Protein AF-A0A846WV93-F1 (afdb_monomer)

Radius of gyration: 22.35 Å; Cα contacts (8 Å, |Δi|>4): 312; chains: 1; bounding box: 60×32×65 Å

Secondary structure (DSSP, 8-state):
-HHHHHHHHHHHHHHHHHHHHHHHHS-SSEEEEEHHHHHHHHHHHHHHHHHHHHHHHHHTT-HHHHHHHHHHHHHHHHHHHHHHHHHTTT-EEEEEEEHHHHHHHTTHHHHHHHHHHHHSPPPPPP----HHHHHHHHHHHHHHTT--HHHHHHHHHHHHHS-SS-HHHHH--HHHHHHHHHHH-TTHHHHHHHHHHHHHHHHHHHHHHHTTT--HHHHHHHHHHHHHHHHHHHHHHHHHHHHHHHHH--

Foldseek 3Di:
DLVLLVVLLVVLQVVLCVVLVCLVPVDFFFDFAAPLVVQLVQLQSLLSSLQSVLLVCLQQLVNVSSVVSNVSSVVSNVRSNVSCVVRDRPHTPDGRHGSNVVSVVSSVSSVVSVVVSVPDDDDDPDLDDAQVRLLSSLLSNLVSLQHDSVVSVVVSVVLVVVDDDGSCVVPNHSNVVSVVVSVVDPGSNLVVLVVQLVVLVVVLVVLVVVLPPDDDVSVVVSVVSSVVSNVSSVVSNVVSVVVVVVVVVD

Structure (mmCIF, N/CA/C/O backbone):
data_AF-A0A846WV93-F1
#
_entry.id   AF-A0A846WV93-F1
#
loop_
_atom_site.group_PDB
_atom_site.id
_atom_site.type_symbol
_atom_site.label_atom_id
_atom_site.label_alt_id
_atom_site.label_comp_id
_atom_site.label_asym_id
_atom_site.label_entity_id
_atom_site.label_seq_id
_atom_site.pdbx_PDB_ins_code
_atom_site.Cartn_x
_atom_site.Cartn_y
_atom_site.Cartn_z
_atom_site.occupancy
_atom_site.B_iso_or_equiv
_atom_site.auth_seq_id
_atom_site.auth_comp_id
_atom_site.auth_asym_id
_atom_site.auth_atom_id
_atom_site.pdbx_PDB_model_num
ATOM 1 N N . MET A 1 1 ? -3.148 -7.967 -8.848 1.00 59.69 1 MET A N 1
ATOM 2 C CA . MET A 1 1 ? -4.331 -7.266 -8.286 1.00 59.69 1 MET A CA 1
ATOM 3 C C . MET A 1 1 ? -5.104 -8.211 -7.394 1.00 59.69 1 MET A C 1
ATOM 5 O O . MET A 1 1 ? -5.277 -7.879 -6.237 1.00 59.69 1 MET A O 1
ATOM 9 N N . ARG A 1 2 ? -5.461 -9.408 -7.871 1.00 66.81 2 ARG A N 1
ATOM 10 C CA . ARG A 1 2 ? -6.026 -10.470 -7.031 1.00 66.81 2 ARG A CA 1
ATOM 11 C C . ARG A 1 2 ? -5.212 -10.734 -5.746 1.00 66.81 2 ARG A C 1
ATOM 13 O O . ARG A 1 2 ? -5.764 -10.639 -4.660 1.00 66.81 2 ARG A O 1
ATOM 20 N N . ASP A 1 3 ? -3.893 -10.896 -5.843 1.00 68.69 3 ASP A N 1
ATOM 21 C CA . ASP A 1 3 ? -3.028 -11.150 -4.665 1.00 68.69 3 ASP A CA 1
ATOM 22 C C . ASP A 1 3 ? -3.000 -9.998 -3.647 1.00 68.69 3 ASP A C 1
ATOM 24 O O . ASP A 1 3 ? -2.751 -10.196 -2.464 1.00 68.69 3 ASP A O 1
ATOM 28 N N . VAL A 1 4 ? -3.303 -8.783 -4.106 1.00 67.44 4 VAL A N 1
ATOM 29 C CA . VAL A 1 4 ? -3.385 -7.578 -3.272 1.00 67.44 4 VAL A CA 1
ATOM 30 C C . VAL A 1 4 ? -4.606 -7.656 -2.377 1.00 67.44 4 VAL A C 1
ATOM 32 O O . VAL A 1 4 ? -4.500 -7.413 -1.185 1.00 67.44 4 VAL A O 1
ATOM 35 N N . PHE A 1 5 ? -5.748 -8.054 -2.942 1.00 69.81 5 PHE A N 1
ATOM 36 C CA . PHE A 1 5 ? -6.972 -8.261 -2.178 1.00 69.81 5 PHE A CA 1
ATOM 37 C C . PHE A 1 5 ? -6.834 -9.419 -1.191 1.00 69.81 5 PHE A C 1
ATOM 39 O O . PHE A 1 5 ? -7.331 -9.303 -0.080 1.00 69.81 5 PHE A O 1
ATOM 46 N N . ALA A 1 6 ? -6.098 -10.480 -1.540 1.00 71.62 6 ALA A N 1
ATOM 47 C CA . ALA A 1 6 ? -5.791 -11.561 -0.602 1.00 71.62 6 ALA A CA 1
ATOM 48 C C . ALA A 1 6 ? -4.944 -11.071 0.588 1.00 71.62 6 ALA A C 1
ATOM 50 O O . ALA A 1 6 ? -5.281 -11.345 1.739 1.00 71.62 6 ALA A O 1
ATOM 51 N N . LEU A 1 7 ? -3.882 -10.299 0.324 1.00 70.88 7 LEU A N 1
ATOM 52 C CA . LEU A 1 7 ? -3.046 -9.712 1.374 1.00 70.88 7 LEU A CA 1
ATOM 53 C C . LEU A 1 7 ? -3.842 -8.724 2.241 1.00 70.88 7 LEU A C 1
ATOM 55 O O . LEU A 1 7 ? -3.778 -8.801 3.466 1.00 70.88 7 LEU A O 1
ATOM 59 N N . CYS A 1 8 ? -4.622 -7.829 1.625 1.00 69.19 8 CYS A N 1
ATOM 60 C CA . CYS A 1 8 ? -5.500 -6.906 2.346 1.00 69.19 8 CYS A CA 1
ATOM 61 C C . CYS A 1 8 ? -6.516 -7.660 3.203 1.00 69.19 8 CYS A C 1
ATOM 63 O O . CYS A 1 8 ? -6.696 -7.302 4.360 1.00 69.19 8 CYS A O 1
ATOM 65 N N . ALA A 1 9 ? -7.148 -8.708 2.669 1.00 73.12 9 ALA A N 1
ATOM 66 C CA . ALA A 1 9 ? -8.118 -9.507 3.407 1.00 73.12 9 ALA A CA 1
ATOM 67 C C . ALA A 1 9 ? -7.482 -10.154 4.640 1.00 73.12 9 ALA A C 1
ATOM 69 O O . ALA A 1 9 ? -8.066 -10.077 5.717 1.00 73.12 9 ALA A O 1
ATOM 70 N N . ALA A 1 10 ? -6.274 -10.714 4.511 1.00 73.12 10 ALA A N 1
ATOM 71 C CA . ALA A 1 10 ? -5.542 -11.305 5.629 1.00 73.12 10 ALA A CA 1
ATOM 72 C C . ALA A 1 10 ? -5.156 -10.265 6.695 1.00 73.12 10 ALA A C 1
ATOM 74 O O . ALA A 1 10 ? -5.383 -10.488 7.881 1.00 73.12 10 ALA A O 1
ATOM 75 N N . VAL A 1 11 ? -4.621 -9.109 6.289 1.00 70.94 11 VAL A N 1
ATOM 76 C CA . VAL A 1 11 ? -4.245 -8.033 7.225 1.00 70.94 11 VAL A CA 1
ATOM 77 C C . VAL A 1 11 ? -5.475 -7.473 7.944 1.00 70.94 11 VAL A C 1
ATOM 79 O O . VAL A 1 11 ? -5.466 -7.347 9.167 1.00 70.94 11 VAL A O 1
ATOM 82 N N . LEU A 1 12 ? -6.550 -7.190 7.202 1.00 74.56 12 LEU A N 1
ATOM 83 C CA . LEU A 1 12 ? -7.815 -6.714 7.763 1.00 74.56 12 LEU A CA 1
ATOM 84 C C . LEU A 1 12 ? -8.469 -7.769 8.659 1.00 74.56 12 LEU A C 1
ATOM 86 O O . LEU A 1 12 ? -9.099 -7.401 9.641 1.00 74.56 12 LEU A O 1
ATOM 90 N N . LEU A 1 13 ? -8.299 -9.061 8.360 1.00 76.44 13 LEU A N 1
ATOM 91 C CA . LEU A 1 13 ? -8.799 -10.143 9.207 1.00 76.44 13 LEU A CA 1
ATOM 92 C C . LEU A 1 13 ? -8.082 -10.152 10.555 1.00 76.44 13 LEU A C 1
ATOM 94 O O . LEU A 1 13 ? -8.737 -10.174 11.587 1.00 76.44 13 LEU A O 1
ATOM 98 N N . VAL A 1 14 ? -6.747 -10.101 10.554 1.00 71.75 14 VAL A N 1
ATOM 99 C CA . VAL A 1 14 ? -5.952 -10.093 11.793 1.00 71.75 14 VAL A CA 1
ATOM 100 C C . VAL A 1 14 ? -6.270 -8.856 12.632 1.00 71.75 14 VAL A C 1
ATOM 102 O O . VAL A 1 14 ? -6.484 -8.978 13.837 1.00 71.75 14 VAL A O 1
ATOM 105 N N . MET A 1 15 ? -6.366 -7.679 12.004 1.00 72.25 15 MET A N 1
ATOM 106 C CA . MET A 1 15 ? -6.794 -6.461 12.700 1.00 72.25 15 MET A CA 1
ATOM 107 C C . MET A 1 15 ? -8.224 -6.576 13.232 1.00 72.25 15 MET A C 1
ATOM 109 O O . MET A 1 15 ? -8.470 -6.203 14.374 1.00 72.25 15 MET A O 1
ATOM 113 N N . GLY A 1 16 ? -9.150 -7.108 12.432 1.00 74.88 16 GLY A N 1
ATOM 114 C CA . GLY A 1 16 ? -10.550 -7.273 12.812 1.00 74.88 16 GLY A CA 1
ATOM 115 C C . GLY A 1 16 ? -10.738 -8.256 13.966 1.00 74.88 16 GLY A C 1
ATOM 116 O O . GLY A 1 16 ? -11.502 -7.971 14.880 1.00 74.88 16 GLY A O 1
ATOM 117 N N . ILE A 1 17 ? -9.992 -9.364 13.980 1.00 76.50 17 ILE A N 1
ATOM 118 C CA . ILE A 1 17 ? -9.967 -10.320 15.096 1.00 76.50 17 ILE A CA 1
ATOM 119 C C . ILE A 1 17 ? -9.384 -9.666 16.351 1.00 76.50 17 ILE A C 1
ATOM 121 O O . ILE A 1 17 ? -9.944 -9.834 17.428 1.00 76.50 17 ILE A O 1
ATOM 125 N N . GLY A 1 18 ? -8.285 -8.913 16.228 1.00 75.62 18 GLY A N 1
ATOM 126 C CA . GLY A 1 18 ? -7.675 -8.220 17.364 1.00 75.62 18 GLY A CA 1
ATOM 127 C C . GLY A 1 18 ? -8.614 -7.183 17.982 1.00 75.62 18 GLY A C 1
ATOM 128 O O . GLY A 1 18 ? -8.938 -7.271 19.162 1.00 75.62 18 GLY A O 1
ATOM 129 N N . LEU A 1 19 ? -9.100 -6.241 17.169 1.00 72.12 19 LEU A N 1
ATOM 130 C CA . LEU A 1 19 ? -9.992 -5.165 17.610 1.00 72.12 19 LEU A CA 1
ATOM 131 C C . LEU A 1 19 ? -11.358 -5.697 18.058 1.00 72.12 19 LEU A C 1
ATOM 133 O O . LEU A 1 19 ? -11.832 -5.346 19.133 1.00 72.12 19 LEU A O 1
ATOM 137 N N . GLY A 1 20 ? -11.978 -6.580 17.272 1.00 76.31 20 GLY A N 1
ATOM 138 C CA . GLY A 1 20 ? -13.251 -7.205 17.632 1.00 76.31 20 GLY A CA 1
ATOM 139 C C . GLY A 1 20 ? -13.132 -8.079 18.880 1.00 76.31 20 GLY A C 1
ATOM 140 O O . GLY A 1 20 ? -14.018 -8.058 19.729 1.00 76.31 20 GLY A O 1
ATOM 141 N N . GLY A 1 21 ? -12.008 -8.781 19.040 1.00 75.38 21 GLY A N 1
ATOM 142 C CA . GLY A 1 21 ? -11.676 -9.522 20.253 1.00 75.38 21 GLY A CA 1
ATOM 143 C C . GLY A 1 21 ? -11.613 -8.614 21.477 1.00 75.38 21 GLY A C 1
ATOM 144 O O . GLY A 1 21 ? -12.241 -8.932 22.481 1.00 75.38 21 GLY A O 1
ATOM 145 N N . MET A 1 22 ? -10.946 -7.456 21.391 1.00 76.12 22 MET A N 1
ATOM 146 C CA . MET A 1 22 ? -10.901 -6.486 22.498 1.00 76.12 22 MET A CA 1
ATOM 147 C C . MET A 1 22 ? -12.311 -6.102 22.966 1.00 76.12 22 MET A C 1
ATOM 149 O O . MET A 1 22 ? -12.596 -6.205 24.154 1.00 76.12 22 MET A O 1
ATOM 153 N N . PHE A 1 23 ? -13.234 -5.795 22.046 1.00 75.31 23 PHE A N 1
ATOM 154 C CA . PHE A 1 23 ? -14.628 -5.485 22.400 1.00 75.31 23 PHE A CA 1
ATOM 155 C C . PHE A 1 23 ? -15.386 -6.644 23.060 1.00 75.31 23 PHE A C 1
ATOM 157 O O . PHE A 1 23 ? -16.312 -6.399 23.831 1.00 75.31 23 PHE A O 1
ATOM 164 N N . LEU A 1 24 ? -15.022 -7.894 22.770 1.00 78.06 24 LEU A N 1
ATOM 165 C CA . LEU A 1 24 ? -15.626 -9.070 23.401 1.00 78.06 24 LEU A CA 1
ATOM 166 C C . LEU A 1 24 ? -15.033 -9.366 24.787 1.00 78.06 24 LEU A C 1
ATOM 168 O O . LEU A 1 24 ? -15.738 -9.909 25.635 1.00 78.06 24 LEU A O 1
ATOM 172 N N . PHE A 1 25 ? -13.765 -9.014 25.024 1.00 77.69 25 PHE A N 1
ATOM 173 C CA . PHE A 1 25 ? -13.054 -9.308 26.274 1.00 77.69 25 PHE A CA 1
ATOM 174 C C . PHE A 1 25 ? -13.071 -8.162 27.299 1.00 77.69 25 PHE A C 1
ATOM 176 O O . PHE A 1 25 ? -12.931 -8.440 28.487 1.00 77.69 25 PHE A O 1
ATOM 183 N N . ASP A 1 26 ? -13.328 -6.911 26.899 1.00 70.81 26 ASP A N 1
ATOM 184 C CA . ASP A 1 26 ? -13.390 -5.740 27.803 1.00 70.81 26 ASP A CA 1
ATOM 185 C C . ASP A 1 26 ? -14.672 -5.670 28.674 1.00 70.81 26 ASP A C 1
ATOM 187 O O . ASP A 1 26 ? -15.008 -4.627 29.243 1.00 70.81 26 ASP A O 1
ATOM 191 N N . GLY A 1 27 ? -15.452 -6.756 28.762 1.00 64.94 27 GLY A N 1
ATOM 192 C CA . GLY A 1 27 ? -16.618 -6.896 29.652 1.00 64.94 27 GLY A CA 1
ATOM 193 C C . GLY A 1 27 ? -17.978 -7.068 28.955 1.00 64.94 27 GLY A C 1
ATOM 194 O O . GLY A 1 27 ? -18.107 -6.947 27.736 1.00 64.94 27 GLY A O 1
ATOM 195 N N . GLY A 1 28 ? -19.017 -7.353 29.748 1.00 61.28 28 GLY A N 1
ATOM 196 C CA . GLY A 1 28 ? -20.396 -7.514 29.279 1.00 61.28 28 GLY A CA 1
ATOM 197 C C . GLY A 1 28 ? -21.195 -6.220 29.420 1.00 61.28 28 GLY A C 1
ATOM 198 O O . GLY A 1 28 ? -21.524 -5.822 30.531 1.00 61.28 28 GLY A O 1
ATOM 199 N N . GLY A 1 29 ? -21.514 -5.556 28.309 1.00 74.06 29 GLY A N 1
ATOM 200 C CA . GLY A 1 29 ? -22.350 -4.356 28.325 1.00 74.06 29 GLY A CA 1
ATOM 201 C C . GLY A 1 29 ? -22.527 -3.725 26.942 1.00 74.06 29 GLY A C 1
ATOM 202 O O . GLY A 1 29 ? -21.821 -4.101 26.005 1.00 74.06 29 GLY A O 1
ATOM 203 N N . PRO A 1 30 ? -23.474 -2.791 26.786 1.00 79.25 30 PRO A N 1
ATOM 204 C CA . PRO A 1 30 ? -23.606 -1.998 25.568 1.00 79.25 30 PRO A CA 1
ATOM 205 C C . PRO A 1 30 ? -22.391 -1.080 25.340 1.00 79.25 30 PRO A C 1
ATOM 207 O O . PRO A 1 30 ? -21.661 -0.755 26.278 1.00 79.25 30 PRO A O 1
ATOM 210 N N . VAL A 1 31 ? -22.167 -0.677 24.088 1.00 80.62 31 VAL A N 1
ATOM 211 C CA . VAL A 1 31 ? -21.132 0.290 23.687 1.00 80.62 31 VAL A CA 1
ATOM 212 C C . VAL A 1 31 ? -21.734 1.341 22.770 1.00 80.62 31 VAL A C 1
ATOM 214 O O . VAL A 1 31 ? -22.479 1.018 21.844 1.00 80.62 31 VAL A O 1
ATOM 217 N N . ASP A 1 32 ? -21.351 2.589 23.004 1.00 83.81 32 ASP A N 1
ATOM 218 C CA . ASP A 1 32 ? -21.694 3.706 22.138 1.00 83.81 32 ASP A CA 1
ATOM 219 C C . ASP A 1 32 ? -20.687 3.818 20.989 1.00 83.81 32 ASP A C 1
ATOM 221 O O . ASP A 1 32 ? -19.468 3.785 21.181 1.00 83.81 32 ASP A O 1
ATOM 225 N N . VAL A 1 33 ? -21.198 3.926 19.764 1.00 80.38 33 VAL A N 1
ATOM 226 C CA . VAL A 1 33 ? -20.381 4.035 18.552 1.00 80.38 33 VAL A CA 1
ATOM 227 C C . VAL A 1 33 ? -20.242 5.507 18.186 1.00 80.38 33 VAL A C 1
ATOM 229 O O . VAL A 1 33 ? -21.170 6.109 17.649 1.00 80.38 33 VAL A O 1
ATOM 232 N N . GLY A 1 34 ? -19.077 6.086 18.470 1.00 82.31 34 GLY A N 1
ATOM 233 C CA . GLY A 1 34 ? -18.763 7.477 18.143 1.00 82.31 34 GLY A CA 1
ATOM 234 C C . GLY A 1 34 ? -18.450 7.702 16.660 1.00 82.31 34 GLY A C 1
ATOM 235 O O . GLY A 1 34 ? -17.809 6.871 16.009 1.00 82.31 34 GLY A O 1
ATOM 236 N N . VAL A 1 35 ? -18.845 8.862 16.131 1.00 79.56 35 VAL A N 1
ATOM 237 C CA . VAL A 1 35 ? -18.563 9.282 14.745 1.00 79.56 35 VAL A CA 1
ATOM 238 C C . VAL A 1 35 ? -17.059 9.440 14.507 1.00 79.56 35 VAL A C 1
ATOM 240 O O . VAL A 1 35 ? -16.553 8.994 13.477 1.00 79.56 35 VAL A O 1
ATOM 243 N N . GLY A 1 36 ? -16.330 10.027 15.462 1.00 76.94 36 GLY A N 1
ATOM 244 C CA . GLY A 1 36 ? -14.886 10.250 15.360 1.00 76.94 36 GLY A CA 1
ATOM 245 C C . GLY A 1 36 ? -14.080 8.952 15.187 1.00 76.94 36 GLY A C 1
ATOM 246 O O . GLY A 1 36 ? -13.412 8.788 14.160 1.00 76.94 36 GLY A O 1
ATOM 247 N N . PRO A 1 37 ? -14.179 7.988 16.124 1.00 74.25 37 PRO A N 1
ATOM 248 C CA . PRO A 1 37 ? -13.518 6.687 16.002 1.00 74.25 37 PRO A CA 1
ATOM 249 C C . PRO A 1 37 ? -13.888 5.931 14.719 1.00 74.25 37 PRO A C 1
ATOM 251 O O . PRO A 1 37 ? -13.028 5.309 14.092 1.00 74.25 37 PRO A O 1
ATOM 254 N N . LEU A 1 38 ? -15.151 6.018 14.288 1.00 81.00 38 LEU A N 1
ATOM 255 C CA . LEU A 1 38 ? -15.629 5.360 13.072 1.00 81.00 38 LEU A CA 1
ATOM 256 C C . LEU A 1 38 ? -15.015 5.982 11.809 1.00 81.00 38 LEU A C 1
ATOM 258 O O . LEU A 1 38 ? -14.552 5.253 10.928 1.00 81.00 38 LEU A O 1
ATOM 262 N N . ALA A 1 39 ? -14.942 7.313 11.736 1.00 79.75 39 ALA A N 1
ATOM 263 C CA . ALA A 1 39 ? -14.311 8.028 10.628 1.00 79.75 39 ALA A CA 1
ATOM 264 C C . ALA A 1 39 ? -12.809 7.719 10.522 1.00 79.75 39 ALA A C 1
ATOM 266 O O . ALA A 1 39 ? -12.300 7.461 9.426 1.00 79.75 39 ALA A O 1
ATOM 267 N N . LEU A 1 40 ? -12.104 7.674 11.656 1.00 77.81 40 LEU A N 1
ATOM 268 C CA . LEU A 1 40 ? -10.697 7.277 11.700 1.00 77.81 40 LEU A CA 1
ATOM 269 C C . LEU A 1 40 ? -10.508 5.824 11.241 1.00 77.81 40 LEU A C 1
ATOM 271 O O . LEU A 1 40 ? -9.659 5.556 10.388 1.00 77.81 40 LEU A O 1
ATOM 275 N N . GLY A 1 41 ? -11.326 4.898 11.750 1.00 75.56 41 GLY A N 1
ATOM 276 C CA . GLY A 1 41 ? -11.300 3.490 11.350 1.00 75.56 41 GLY A CA 1
ATOM 277 C C . GLY A 1 41 ? -11.515 3.307 9.845 1.00 75.56 41 GLY A C 1
ATOM 278 O O . GLY A 1 41 ? -10.742 2.607 9.185 1.00 75.56 41 GLY A O 1
ATOM 279 N N . ALA A 1 42 ? -12.500 4.003 9.271 1.00 81.25 42 ALA A N 1
ATOM 280 C CA . ALA A 1 42 ? -12.750 4.004 7.830 1.00 81.25 42 ALA A CA 1
ATOM 281 C C . ALA A 1 42 ? -11.558 4.562 7.028 1.00 81.25 42 ALA A C 1
ATOM 283 O O . ALA A 1 42 ? -11.184 3.998 5.991 1.00 81.25 42 ALA A O 1
ATOM 284 N N . GLY A 1 43 ? -10.916 5.625 7.523 1.00 77.62 43 GLY A N 1
ATOM 285 C CA . GLY A 1 43 ? -9.699 6.191 6.937 1.00 77.62 43 GLY A CA 1
ATOM 286 C C . GLY A 1 43 ? -8.534 5.197 6.915 1.00 77.62 43 GLY A C 1
ATOM 287 O O . GLY A 1 43 ? -7.885 5.025 5.879 1.00 77.62 43 GLY A O 1
ATOM 288 N N . VAL A 1 44 ? -8.308 4.476 8.019 1.00 76.62 44 VAL A N 1
ATOM 289 C CA . VAL A 1 44 ? -7.266 3.437 8.128 1.00 76.62 44 VAL A CA 1
ATOM 290 C C . VAL A 1 44 ? -7.527 2.279 7.163 1.00 76.62 44 VAL A C 1
ATOM 292 O O . VAL A 1 44 ? -6.624 1.889 6.420 1.00 76.62 44 VAL A O 1
ATOM 295 N N . VAL A 1 45 ? -8.758 1.760 7.109 1.00 77.19 45 VAL A N 1
ATOM 296 C CA . VAL A 1 45 ? -9.138 0.687 6.169 1.00 77.19 45 VAL A CA 1
ATOM 297 C C . VAL A 1 45 ? -8.912 1.128 4.722 1.00 77.19 45 VAL A C 1
ATOM 299 O O . VAL A 1 45 ? -8.291 0.406 3.936 1.00 77.19 45 VAL A O 1
ATOM 302 N N . THR A 1 46 ? -9.348 2.341 4.376 1.00 78.50 46 THR A N 1
ATOM 303 C CA . THR A 1 46 ? -9.157 2.915 3.037 1.00 78.50 46 THR A CA 1
ATOM 304 C C . THR A 1 46 ? -7.675 3.033 2.692 1.00 78.50 46 THR A C 1
ATOM 306 O O . THR A 1 46 ? -7.263 2.667 1.590 1.00 78.50 46 THR A O 1
ATOM 309 N N . CYS A 1 47 ? -6.851 3.477 3.642 1.00 79.81 47 CYS A N 1
ATOM 310 C CA . CYS A 1 47 ? -5.407 3.581 3.473 1.00 79.81 47 CYS A CA 1
ATOM 311 C C . CYS A 1 47 ? -4.739 2.230 3.227 1.00 79.81 47 CYS A C 1
ATOM 313 O O . CYS A 1 47 ? -3.898 2.118 2.335 1.00 79.81 47 CYS A O 1
ATOM 315 N N . LEU A 1 48 ? -5.140 1.182 3.948 1.00 70.31 48 LEU A N 1
ATOM 316 C CA . LEU A 1 48 ? -4.601 -0.163 3.743 1.00 70.31 48 LEU A CA 1
ATOM 317 C C . LEU A 1 48 ? -4.923 -0.698 2.344 1.00 70.31 48 LEU A C 1
ATOM 319 O O . LEU A 1 48 ? -4.037 -1.243 1.678 1.00 70.31 48 LEU A O 1
ATOM 323 N N . ILE A 1 49 ? -6.156 -0.506 1.871 1.00 74.44 49 ILE A N 1
ATOM 324 C CA . ILE A 1 49 ? -6.585 -0.947 0.537 1.00 74.44 49 ILE A CA 1
ATOM 325 C C . ILE A 1 49 ? -5.868 -0.134 -0.549 1.00 74.44 49 ILE A C 1
ATOM 327 O O . ILE A 1 49 ? -5.203 -0.700 -1.423 1.00 74.44 49 ILE A O 1
ATOM 331 N N . ALA A 1 50 ? -5.955 1.197 -0.483 1.00 76.31 50 ALA A N 1
ATOM 332 C CA . ALA A 1 50 ? -5.364 2.093 -1.474 1.00 76.31 50 ALA A CA 1
ATOM 333 C C . ALA A 1 50 ? -3.829 2.024 -1.475 1.00 76.31 50 ALA A C 1
ATOM 335 O O . ALA A 1 50 ? -3.217 2.021 -2.542 1.00 76.31 50 ALA A O 1
ATOM 336 N N . GLY A 1 51 ? -3.199 1.889 -0.308 1.00 72.50 51 GLY A N 1
ATOM 337 C CA . GLY A 1 51 ? -1.755 1.722 -0.152 1.00 72.50 51 GLY A CA 1
ATOM 338 C C . GLY A 1 51 ? -1.257 0.398 -0.730 1.00 72.50 51 GLY A C 1
ATOM 339 O O . GLY A 1 51 ? -0.280 0.371 -1.480 1.00 72.50 51 GLY A O 1
ATOM 340 N N . SER A 1 52 ? -1.970 -0.702 -0.480 1.00 67.69 52 SER A N 1
ATOM 341 C CA . SER A 1 52 ? -1.634 -2.010 -1.060 1.00 67.69 52 SER A CA 1
ATOM 342 C C . SER A 1 52 ? -1.813 -2.015 -2.583 1.00 67.69 52 SER A C 1
ATOM 344 O O . SER A 1 52 ? -0.967 -2.539 -3.323 1.00 67.69 52 SER A O 1
ATOM 346 N N . ALA A 1 53 ? -2.866 -1.359 -3.082 1.00 71.94 53 ALA A N 1
ATOM 347 C CA . ALA A 1 53 ? -3.036 -1.111 -4.509 1.00 71.94 53 ALA A CA 1
ATOM 348 C C . ALA A 1 53 ? -1.879 -0.263 -5.062 1.00 71.94 53 ALA A C 1
ATOM 350 O O . ALA A 1 53 ? -1.290 -0.637 -6.078 1.00 71.94 53 ALA A O 1
ATOM 351 N N . ALA A 1 54 ? -1.487 0.815 -4.377 1.00 73.75 54 ALA A N 1
ATOM 352 C CA . ALA A 1 54 ? -0.379 1.681 -4.771 1.00 73.75 54 ALA A CA 1
ATOM 353 C C . ALA A 1 54 ?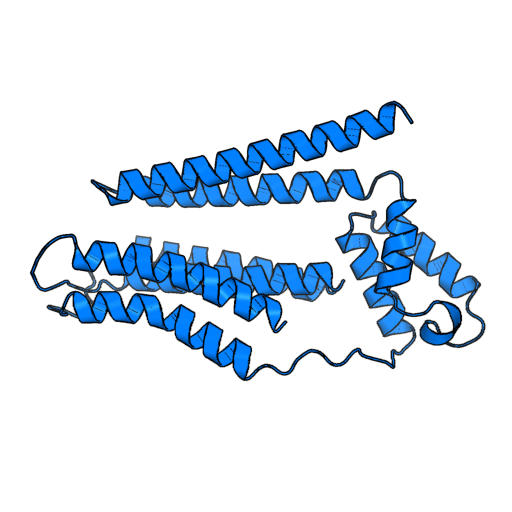 0.929 0.899 -4.936 1.00 73.75 54 ALA A C 1
ATOM 355 O O . ALA A 1 54 ? 1.562 0.994 -5.988 1.00 73.75 54 ALA A O 1
ATOM 356 N N . VAL A 1 55 ? 1.297 0.067 -3.955 1.00 68.50 55 VAL A N 1
ATOM 357 C CA . VAL A 1 55 ? 2.485 -0.803 -4.032 1.00 68.50 55 VAL A CA 1
ATOM 358 C C . VAL A 1 55 ? 2.408 -1.717 -5.251 1.00 68.50 55 VAL A C 1
ATOM 360 O O . VAL A 1 55 ? 3.379 -1.860 -5.987 1.00 68.50 55 VAL A O 1
ATOM 363 N N . SER A 1 56 ? 1.238 -2.282 -5.520 1.00 66.62 56 SER A N 1
ATOM 364 C CA . SER A 1 56 ? 1.037 -3.233 -6.617 1.00 66.62 56 SER A CA 1
ATOM 365 C C . SER A 1 56 ? 1.061 -2.587 -7.999 1.00 66.62 56 SER A C 1
ATOM 367 O O . SER A 1 56 ? 1.499 -3.191 -8.979 1.00 66.62 56 SER A O 1
ATOM 369 N N . PHE A 1 57 ? 0.586 -1.349 -8.101 1.00 69.94 57 PHE A N 1
ATOM 370 C CA . PHE A 1 57 ? 0.733 -0.543 -9.307 1.00 69.94 57 PHE A CA 1
ATOM 371 C C . PHE A 1 57 ? 2.176 -0.080 -9.490 1.00 69.94 57 PHE A C 1
ATOM 373 O O . PHE A 1 57 ? 2.671 -0.075 -10.616 1.00 69.94 57 PHE A O 1
ATOM 380 N N . TYR A 1 58 ? 2.867 0.240 -8.396 1.00 69.56 58 TYR A N 1
ATOM 381 C CA . TYR A 1 58 ? 4.266 0.641 -8.414 1.00 69.56 58 TYR A CA 1
ATOM 382 C C . TYR A 1 58 ? 5.160 -0.503 -8.895 1.00 69.56 58 TYR A C 1
ATOM 384 O O . TYR A 1 58 ? 5.953 -0.308 -9.812 1.00 69.56 58 TYR A O 1
ATOM 392 N N . THR A 1 59 ? 4.991 -1.714 -8.354 1.00 65.94 59 THR A N 1
ATOM 393 C CA . THR A 1 59 ? 5.750 -2.903 -8.784 1.00 65.94 59 THR A CA 1
ATOM 394 C C . THR A 1 59 ? 5.452 -3.300 -10.227 1.00 65.94 59 THR A C 1
ATOM 396 O O . THR A 1 59 ? 6.337 -3.808 -10.908 1.00 65.94 59 THR A O 1
ATOM 399 N N . ALA A 1 60 ? 4.249 -3.004 -10.725 1.00 66.44 60 ALA A N 1
ATOM 400 C CA . ALA A 1 60 ? 3.875 -3.178 -12.128 1.00 66.44 60 ALA A CA 1
ATOM 401 C C . ALA A 1 60 ? 4.367 -2.046 -13.060 1.00 66.44 60 ALA A C 1
ATOM 403 O O . ALA A 1 60 ? 3.946 -1.985 -14.217 1.00 66.44 60 ALA A O 1
ATOM 404 N N . GLY A 1 61 ? 5.187 -1.113 -12.562 1.00 61.16 61 GLY A N 1
ATOM 405 C CA . GLY A 1 61 ? 5.731 0.008 -13.330 1.00 61.16 61 GLY A CA 1
ATOM 406 C C . GLY A 1 61 ? 4.748 1.159 -13.572 1.00 61.16 61 GLY A C 1
ATOM 407 O O . GLY A 1 61 ? 5.093 2.143 -14.213 1.00 61.16 61 GLY A O 1
ATOM 408 N N . ARG A 1 62 ? 3.528 1.120 -13.033 1.00 73.19 62 ARG A N 1
ATOM 409 C CA . ARG A 1 62 ? 2.535 2.198 -13.189 1.00 73.19 62 ARG A CA 1
ATOM 410 C C . ARG A 1 62 ? 2.716 3.271 -12.114 1.00 73.19 62 ARG A C 1
ATOM 412 O O . ARG A 1 62 ? 1.859 3.467 -11.252 1.00 73.19 62 ARG A O 1
ATOM 419 N N . VAL A 1 63 ? 3.850 3.974 -12.164 1.00 71.19 63 VAL A N 1
ATOM 420 C CA . VAL A 1 63 ? 4.290 4.906 -11.107 1.00 71.19 63 VAL A CA 1
ATOM 421 C C . VAL A 1 63 ? 3.290 6.046 -10.875 1.00 71.19 63 VAL A C 1
ATOM 423 O O . VAL A 1 63 ? 2.982 6.342 -9.728 1.00 71.19 63 VAL A O 1
ATOM 426 N N . ARG A 1 64 ? 2.716 6.647 -11.929 1.00 72.44 64 ARG A N 1
ATOM 427 C CA . ARG A 1 64 ? 1.747 7.755 -11.786 1.00 72.44 64 ARG A CA 1
ATOM 428 C C . ARG A 1 64 ? 0.477 7.319 -11.051 1.00 72.44 64 ARG A C 1
ATOM 430 O O . ARG A 1 64 ? 0.020 8.007 -10.141 1.00 72.44 64 ARG A O 1
ATOM 437 N N . THR A 1 65 ? -0.078 6.167 -11.428 1.00 74.19 65 THR A N 1
ATOM 438 C CA . THR A 1 65 ? -1.247 5.573 -10.762 1.00 74.19 65 THR A CA 1
ATOM 439 C C . THR A 1 65 ? -0.920 5.203 -9.320 1.00 74.19 65 THR A C 1
ATOM 441 O O . THR A 1 65 ? -1.699 5.507 -8.423 1.00 74.19 65 THR A O 1
ATOM 444 N N . ALA A 1 66 ? 0.256 4.619 -9.084 1.00 71.12 66 ALA A N 1
ATOM 445 C CA . ALA A 1 66 ? 0.718 4.285 -7.745 1.00 71.12 66 ALA A CA 1
ATOM 446 C C . ALA A 1 66 ? 0.836 5.515 -6.840 1.00 71.12 66 ALA A C 1
ATOM 448 O O . ALA A 1 66 ? 0.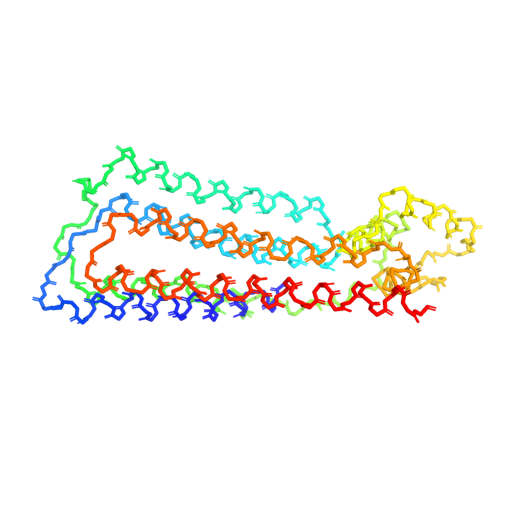358 5.485 -5.712 1.00 71.12 66 ALA A O 1
ATOM 449 N N . THR A 1 67 ? 1.414 6.616 -7.331 1.00 74.25 67 THR A N 1
ATOM 450 C CA . THR A 1 67 ? 1.529 7.860 -6.558 1.00 74.25 67 THR A CA 1
ATOM 451 C C . THR A 1 67 ? 0.161 8.429 -6.203 1.00 74.25 67 THR A C 1
ATOM 453 O O . THR A 1 67 ? -0.049 8.796 -5.053 1.00 74.25 67 THR A O 1
ATOM 456 N N . ARG A 1 68 ? -0.791 8.458 -7.146 1.00 78.31 68 ARG A N 1
ATOM 457 C CA . ARG A 1 68 ? -2.164 8.923 -6.869 1.00 78.31 68 ARG A CA 1
ATOM 458 C C . ARG A 1 68 ? -2.833 8.096 -5.773 1.00 78.31 68 ARG A C 1
ATOM 460 O O . ARG A 1 68 ? -3.422 8.664 -4.862 1.00 78.31 68 ARG A O 1
ATOM 467 N N . LEU A 1 69 ? -2.697 6.773 -5.838 1.00 75.56 69 LEU A N 1
ATOM 468 C CA . LEU A 1 69 ? -3.241 5.871 -4.823 1.00 75.56 69 LEU A CA 1
ATOM 469 C C . LEU A 1 69 ? -2.550 6.038 -3.466 1.00 75.56 69 LEU A C 1
ATOM 471 O O . LEU A 1 69 ? -3.227 6.031 -2.448 1.00 75.56 69 LEU A O 1
ATOM 475 N N . ALA A 1 70 ? -1.231 6.241 -3.442 1.00 73.38 70 ALA A N 1
ATOM 476 C CA . ALA A 1 70 ? -0.489 6.477 -2.206 1.00 73.38 70 ALA A CA 1
ATOM 477 C C . ALA A 1 70 ? -0.885 7.805 -1.539 1.00 73.38 70 ALA A C 1
ATOM 479 O O . ALA A 1 70 ? -1.098 7.846 -0.331 1.00 73.38 70 ALA A O 1
ATOM 480 N N . VAL A 1 71 ? -1.028 8.879 -2.321 1.00 76.94 71 VAL A N 1
ATOM 481 C CA . VAL A 1 71 ? -1.497 10.178 -1.815 1.00 76.94 71 VAL A CA 1
ATOM 482 C C . VAL A 1 71 ? -2.938 10.071 -1.318 1.00 76.94 71 VAL A C 1
ATOM 484 O O . VAL A 1 71 ? -3.231 10.544 -0.226 1.00 76.94 71 VAL A O 1
ATOM 487 N N . GLY A 1 72 ? -3.817 9.396 -2.065 1.00 74.75 72 GLY A N 1
ATOM 488 C CA . GLY A 1 72 ? -5.195 9.146 -1.637 1.00 74.75 72 GLY A CA 1
ATOM 489 C C . GLY A 1 72 ? -5.281 8.316 -0.353 1.00 74.75 72 GLY A C 1
ATOM 490 O O . GLY A 1 72 ? -6.079 8.633 0.521 1.00 74.75 72 GLY A O 1
ATOM 491 N N . ALA A 1 73 ? -4.419 7.307 -0.199 1.00 77.88 73 ALA A N 1
ATOM 492 C CA . ALA A 1 73 ? -4.333 6.492 1.011 1.00 77.88 73 ALA A CA 1
ATOM 493 C C . ALA A 1 73 ? -3.989 7.342 2.244 1.00 77.88 73 ALA A C 1
ATOM 495 O O . ALA A 1 73 ? -4.688 7.281 3.252 1.00 77.88 73 ALA A O 1
ATOM 496 N N . LEU A 1 74 ? -2.952 8.181 2.144 1.00 77.38 74 LEU A N 1
ATOM 497 C CA . LEU A 1 74 ? -2.557 9.092 3.222 1.00 77.38 74 LEU A CA 1
ATOM 498 C C . LEU A 1 74 ? -3.632 10.150 3.497 1.00 77.38 74 LEU A C 1
ATOM 500 O O . LEU A 1 74 ? -3.933 10.431 4.655 1.00 77.38 74 LEU A O 1
ATOM 504 N N . GLY A 1 75 ? -4.243 10.692 2.440 1.00 74.94 75 GLY A N 1
ATOM 505 C CA . GLY A 1 75 ? -5.341 11.649 2.540 1.00 74.94 75 GLY A CA 1
ATOM 506 C C . GLY A 1 75 ? -6.555 11.082 3.274 1.00 74.94 75 GLY A C 1
ATOM 507 O O . GLY A 1 75 ? -7.148 11.788 4.080 1.00 74.94 75 GLY A O 1
ATOM 508 N N . ALA A 1 76 ? -6.886 9.803 3.069 1.00 81.00 76 ALA A N 1
ATOM 509 C CA . ALA A 1 76 ? -7.989 9.145 3.767 1.00 81.00 76 ALA A CA 1
ATOM 510 C C . ALA A 1 76 ? -7.743 9.030 5.281 1.00 81.00 76 ALA A C 1
ATOM 512 O O . ALA A 1 76 ? -8.650 9.306 6.064 1.00 81.00 76 ALA A O 1
ATOM 513 N N . VAL A 1 77 ? -6.520 8.680 5.706 1.00 79.00 77 VAL A N 1
ATOM 514 C CA . VAL A 1 77 ? -6.173 8.661 7.143 1.00 79.00 77 VAL A CA 1
ATOM 515 C C . VAL A 1 77 ? -6.204 10.067 7.721 1.00 79.00 77 VAL A C 1
ATOM 517 O O . VAL A 1 77 ? -6.784 10.265 8.780 1.00 79.00 77 VAL A O 1
ATOM 520 N N . ALA A 1 78 ? -5.611 11.042 7.026 1.00 73.56 78 ALA A N 1
ATOM 521 C CA . ALA A 1 78 ? -5.587 12.426 7.485 1.00 73.56 78 ALA A CA 1
ATOM 522 C C . ALA A 1 78 ? -7.006 12.991 7.633 1.00 73.56 78 ALA A C 1
ATOM 524 O O . ALA A 1 78 ? -7.318 13.583 8.659 1.00 73.56 78 ALA A O 1
ATOM 525 N N . ALA A 1 79 ? -7.886 12.749 6.658 1.00 78.56 79 ALA A N 1
ATOM 526 C CA . ALA A 1 79 ? -9.287 13.150 6.731 1.00 78.56 79 ALA A CA 1
ATOM 527 C C . ALA A 1 79 ? -10.012 12.472 7.904 1.00 78.56 79 ALA A C 1
ATOM 529 O O . ALA A 1 79 ? -10.677 13.155 8.677 1.00 78.56 79 ALA A O 1
ATOM 530 N N . GLY A 1 80 ? -9.836 11.157 8.085 1.00 78.12 80 GLY A N 1
ATOM 531 C CA . GLY A 1 80 ? -10.410 10.429 9.221 1.00 78.12 80 GLY A CA 1
ATOM 532 C C . GLY A 1 80 ? -9.914 10.951 10.574 1.00 78.12 80 GLY A C 1
ATOM 533 O O . GLY A 1 80 ? -10.710 11.122 11.492 1.00 78.12 80 GLY A O 1
ATOM 534 N N . ALA A 1 81 ? -8.623 11.274 10.680 1.00 73.69 81 ALA A N 1
ATOM 535 C CA . ALA A 1 81 ? -8.021 11.852 11.880 1.00 73.69 81 ALA A CA 1
ATOM 536 C C . ALA A 1 81 ? -8.516 13.277 12.161 1.00 73.69 81 ALA A C 1
ATOM 538 O O . ALA A 1 81 ? -8.793 13.604 13.310 1.00 73.69 81 ALA A O 1
ATOM 539 N N . VAL A 1 82 ? -8.679 14.113 11.129 1.00 76.31 82 VAL A N 1
ATOM 540 C CA . VAL A 1 82 ? -9.266 15.455 11.271 1.00 76.31 82 VAL A CA 1
ATOM 541 C C . VAL A 1 82 ? -10.706 15.354 11.759 1.00 76.31 82 VAL A C 1
ATOM 543 O O . VAL A 1 82 ? -11.067 16.045 12.704 1.00 76.31 82 VAL A O 1
ATOM 546 N N . VAL A 1 83 ? -11.520 14.469 11.173 1.00 78.38 83 VAL A N 1
ATOM 547 C CA . VAL A 1 83 ? -12.901 14.256 11.634 1.00 78.38 83 VAL A CA 1
ATOM 548 C C . VAL A 1 83 ? -12.912 13.777 13.084 1.00 78.38 83 VAL A C 1
ATOM 550 O O . VAL A 1 83 ? -13.661 14.325 13.884 1.00 78.38 83 VAL A O 1
ATOM 553 N N . ALA A 1 84 ? -12.054 12.823 13.447 1.00 78.19 84 ALA A N 1
ATOM 554 C CA . ALA A 1 84 ? -11.942 12.355 14.825 1.00 78.19 84 ALA A CA 1
ATOM 555 C C . ALA A 1 84 ? -11.533 13.468 15.802 1.00 78.19 84 ALA A C 1
ATOM 557 O O . ALA A 1 84 ? -12.115 13.568 16.876 1.00 78.19 84 ALA A O 1
ATOM 558 N N . GLY A 1 85 ? -10.587 14.327 15.417 1.00 71.81 85 GLY A N 1
ATOM 559 C CA . GLY A 1 85 ? -10.137 15.446 16.246 1.00 71.81 85 GLY A CA 1
ATOM 560 C C . GLY A 1 85 ? -11.153 16.588 16.362 1.00 71.81 85 GLY A C 1
ATOM 561 O O . GLY A 1 85 ? -11.236 17.213 17.411 1.00 71.81 85 GLY A O 1
ATOM 562 N N . VAL A 1 86 ? -11.929 16.864 15.307 1.00 79.81 86 VAL A N 1
ATOM 563 C CA . VAL A 1 86 ? -12.931 17.949 15.290 1.00 79.81 86 VAL A CA 1
ATOM 564 C C . VAL A 1 86 ? -14.228 17.533 15.976 1.00 79.81 86 VAL A C 1
ATOM 566 O O . VAL A 1 86 ? -14.819 18.321 16.705 1.00 79.81 86 VAL A O 1
ATOM 569 N N . VAL A 1 8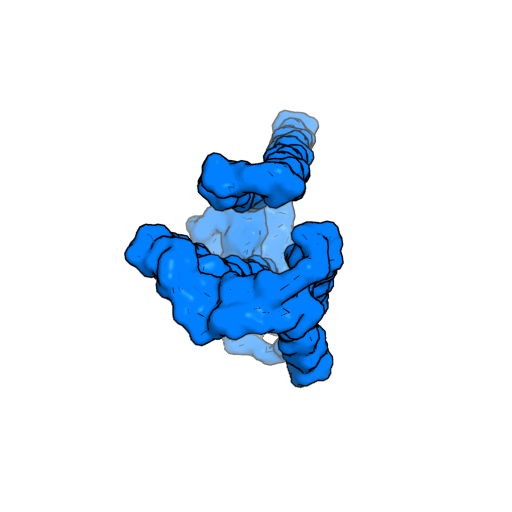7 ? -14.694 16.313 15.710 1.00 78.00 87 VAL A N 1
ATOM 570 C CA . VAL A 1 87 ? -15.971 15.804 16.225 1.00 78.00 87 VAL A CA 1
ATOM 571 C C . VAL A 1 87 ? -15.810 15.214 17.632 1.00 78.00 87 VAL A C 1
ATOM 573 O O . VAL A 1 87 ? -16.767 15.199 18.402 1.00 78.00 87 VAL A O 1
ATOM 576 N N . GLY A 1 88 ? -14.605 14.757 17.982 1.00 66.00 88 GLY A N 1
ATOM 577 C CA . GLY A 1 88 ? -14.310 14.162 19.281 1.00 66.00 88 GLY A CA 1
ATOM 578 C C . GLY A 1 88 ? -15.016 12.822 19.516 1.00 66.00 88 GLY A C 1
ATOM 579 O O . GLY A 1 88 ? -15.549 12.186 18.598 1.00 66.00 88 GLY A O 1
ATOM 580 N N . SER A 1 89 ? -14.997 12.380 20.773 1.00 66.69 89 SER A N 1
ATOM 581 C CA . SER A 1 89 ? -15.683 11.175 21.261 1.00 66.69 89 SER A CA 1
ATOM 582 C C . SER A 1 89 ? -17.177 11.376 21.515 1.00 66.69 89 SER A C 1
ATOM 584 O O . SER A 1 89 ? -17.908 10.396 21.626 1.00 66.69 89 SER A O 1
ATOM 586 N N . ASP A 1 90 ? -17.629 12.627 21.596 1.00 69.94 90 ASP A N 1
ATOM 587 C CA . ASP A 1 90 ? -18.918 12.964 22.212 1.00 69.94 90 ASP A CA 1
ATOM 588 C C . ASP A 1 90 ? -20.092 12.854 21.231 1.00 69.94 90 ASP A C 1
ATOM 590 O O . ASP A 1 90 ? -21.247 12.705 21.633 1.00 69.94 90 ASP A O 1
ATOM 594 N N . ALA A 1 91 ? -19.815 12.877 19.924 1.00 79.38 91 ALA A N 1
ATOM 595 C CA . ALA A 1 91 ? -20.830 12.637 18.909 1.00 79.38 91 ALA A CA 1
ATOM 596 C C . ALA A 1 91 ? -21.059 11.131 18.723 1.00 79.38 91 ALA A C 1
ATOM 598 O O . ALA A 1 91 ? -20.345 10.456 17.971 1.00 79.38 91 ALA A O 1
ATOM 599 N N . VAL A 1 92 ? -22.082 10.611 19.395 1.00 83.06 92 VAL A N 1
ATOM 600 C CA . VAL A 1 92 ? -22.507 9.212 19.286 1.00 83.06 92 VAL A CA 1
ATOM 601 C C . VAL A 1 92 ? -23.436 9.030 18.085 1.00 83.06 92 VAL A C 1
ATOM 603 O O . VAL A 1 92 ? -24.453 9.706 17.959 1.00 83.06 92 VAL A O 1
ATOM 606 N N . LEU A 1 93 ? -23.087 8.095 17.199 1.00 84.25 93 LEU A N 1
ATOM 607 C CA . LEU A 1 93 ? -23.893 7.713 16.038 1.00 84.25 93 LEU A CA 1
ATOM 608 C C . LEU A 1 93 ? -24.926 6.638 16.390 1.00 84.25 93 LEU A C 1
ATOM 610 O O . LEU A 1 93 ? -26.057 6.678 15.914 1.00 84.25 93 LEU A O 1
ATOM 614 N N . ILE A 1 94 ? -24.520 5.653 17.194 1.00 83.44 94 ILE A N 1
ATOM 615 C CA . ILE A 1 94 ? -25.374 4.550 17.643 1.00 83.44 94 ILE A CA 1
ATOM 616 C C . ILE A 1 94 ? -25.170 4.397 19.141 1.00 83.44 94 ILE A C 1
ATOM 618 O O . ILE A 1 94 ? -24.055 4.117 19.582 1.00 83.44 94 ILE A O 1
ATOM 622 N N . THR A 1 95 ? -26.242 4.569 19.904 1.00 85.31 95 THR A N 1
ATOM 623 C CA . THR A 1 95 ? -26.237 4.352 21.348 1.00 85.31 95 THR A CA 1
ATOM 624 C C . THR A 1 95 ? -26.559 2.899 21.669 1.00 85.31 95 THR A C 1
ATOM 626 O O . THR A 1 95 ? -27.373 2.258 20.998 1.00 85.31 95 THR A O 1
ATOM 629 N N . GLY A 1 96 ? -25.932 2.363 22.711 1.00 83.62 96 GLY A N 1
ATOM 630 C CA . GLY A 1 96 ? -26.365 1.096 23.291 1.00 83.62 96 GLY A CA 1
ATOM 631 C C . GLY A 1 96 ? -26.110 -0.151 22.432 1.00 83.62 96 GLY A C 1
ATOM 632 O O . GLY A 1 96 ? -26.775 -1.170 22.631 1.00 83.62 96 GLY A O 1
ATOM 633 N N . ALA A 1 97 ? -25.191 -0.100 21.462 1.00 82.88 97 ALA A N 1
ATOM 634 C CA . ALA A 1 97 ? -24.978 -1.210 20.540 1.00 82.88 97 ALA A CA 1
ATOM 635 C C . ALA A 1 97 ? -24.416 -2.436 21.284 1.00 82.88 97 ALA A C 1
ATOM 637 O O . ALA A 1 97 ? -23.481 -2.307 22.083 1.00 82.88 97 ALA A O 1
ATOM 638 N N . PRO A 1 98 ? -24.936 -3.650 21.029 1.00 85.50 98 PRO A N 1
ATOM 639 C CA . PRO A 1 98 ? -24.372 -4.841 21.638 1.00 85.50 98 PRO A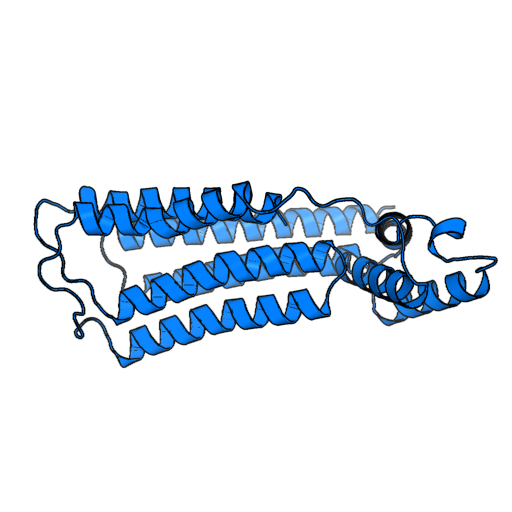 CA 1
ATOM 640 C C . PRO A 1 98 ? -22.933 -5.059 21.144 1.00 85.50 98 PRO A C 1
ATOM 642 O O . PRO A 1 98 ? -22.677 -5.077 19.939 1.00 85.50 98 PRO A O 1
ATOM 645 N N . ARG A 1 99 ? -21.990 -5.273 22.075 1.00 83.06 99 ARG A N 1
ATOM 646 C CA . ARG A 1 99 ? -20.548 -5.434 21.785 1.00 83.06 99 ARG A CA 1
ATOM 647 C C . ARG A 1 99 ? -20.244 -6.486 20.731 1.00 83.06 99 ARG A C 1
ATOM 649 O O . ARG A 1 99 ? -19.360 -6.281 19.911 1.00 83.06 99 ARG A O 1
ATOM 656 N N . TRP A 1 100 ? -20.994 -7.587 20.711 1.00 82.25 100 TRP A N 1
ATOM 657 C CA . TRP A 1 100 ? -20.812 -8.627 19.701 1.00 82.25 100 TRP A CA 1
ATOM 658 C C . TRP A 1 100 ? -21.138 -8.128 18.289 1.00 82.25 100 TRP A C 1
ATOM 660 O O . TRP A 1 100 ? -20.450 -8.503 17.344 1.00 82.25 100 TRP A O 1
ATOM 670 N N . ALA A 1 101 ? -22.127 -7.242 18.131 1.00 83.81 101 ALA A N 1
ATOM 671 C CA . ALA A 1 101 ? -22.451 -6.661 16.833 1.00 83.81 101 ALA A CA 1
ATOM 672 C C . ALA A 1 101 ? -21.334 -5.715 16.373 1.00 83.81 101 ALA A C 1
ATOM 674 O O . ALA A 1 101 ? -20.918 -5.778 15.220 1.00 83.81 101 ALA A O 1
ATOM 675 N N . VAL A 1 102 ? -20.785 -4.914 17.292 1.00 81.50 102 VAL A N 1
ATOM 676 C CA . VAL A 1 102 ? -19.614 -4.059 17.033 1.00 81.50 102 VAL A CA 1
ATOM 677 C C . VAL A 1 102 ? -18.372 -4.902 16.708 1.00 81.50 102 VAL A C 1
ATOM 679 O O . VAL A 1 102 ? -17.638 -4.602 15.775 1.00 81.50 102 VAL A O 1
ATOM 682 N N . ALA A 1 103 ? -18.151 -6.015 17.406 1.00 80.75 103 ALA A N 1
ATOM 683 C CA . ALA A 1 103 ? -17.048 -6.927 17.114 1.00 80.75 103 ALA A CA 1
ATOM 684 C C . ALA A 1 103 ? -17.166 -7.550 15.712 1.00 80.75 103 ALA A C 1
ATOM 686 O O . ALA A 1 103 ? -16.175 -7.650 14.988 1.00 80.75 103 ALA A O 1
ATOM 687 N N . VAL A 1 104 ? -18.380 -7.924 15.295 1.00 83.69 104 VAL A N 1
ATOM 688 C CA . VAL A 1 104 ? -18.637 -8.475 13.955 1.00 83.69 104 VAL A CA 1
ATOM 689 C C . VAL A 1 104 ? -18.421 -7.427 12.861 1.00 83.69 104 VAL A C 1
ATOM 691 O O . VAL A 1 104 ? -17.902 -7.769 11.795 1.00 83.69 104 VAL A O 1
ATOM 694 N N . THR A 1 105 ? -18.744 -6.150 13.093 1.00 82.75 105 THR A N 1
ATOM 695 C CA . THR A 1 105 ? -18.531 -5.110 12.071 1.00 82.75 105 THR A CA 1
ATOM 696 C C . THR A 1 105 ? -17.051 -4.896 11.751 1.00 82.75 105 THR A C 1
ATOM 698 O O . THR A 1 105 ? -16.727 -4.622 10.595 1.00 82.75 105 THR A O 1
ATOM 701 N N . PHE A 1 106 ? -16.133 -5.139 12.696 1.00 81.31 106 PHE A N 1
ATOM 702 C CA . PHE A 1 106 ? -14.685 -5.122 12.430 1.00 81.31 106 PHE A CA 1
ATOM 703 C C . PHE A 1 106 ? -14.213 -6.221 11.465 1.00 81.31 106 PHE A C 1
ATOM 705 O O . PHE A 1 106 ? -13.148 -6.088 10.860 1.00 81.31 106 PHE A O 1
ATOM 712 N N . LEU A 1 107 ? -15.003 -7.280 11.264 1.00 82.56 107 LEU A N 1
ATOM 713 C CA . LEU A 1 107 ? -14.710 -8.333 10.286 1.00 82.56 107 LEU A CA 1
ATOM 714 C C . LEU A 1 107 ? -15.223 -7.992 8.879 1.00 82.56 107 LEU A C 1
ATOM 716 O O . LEU A 1 107 ? -14.724 -8.550 7.897 1.00 82.56 107 LEU A O 1
ATOM 720 N N . LEU A 1 108 ? -16.175 -7.058 8.750 1.00 84.44 108 LEU A N 1
ATOM 721 C CA . LEU A 1 108 ? -16.784 -6.707 7.462 1.00 84.44 108 LEU A CA 1
ATOM 722 C C . LEU A 1 108 ? -15.758 -6.253 6.414 1.00 84.44 108 LEU A C 1
ATOM 724 O O . LEU A 1 108 ? -15.812 -6.779 5.301 1.00 84.44 108 LEU A O 1
ATOM 728 N N . PRO A 1 109 ? -14.783 -5.365 6.708 1.00 81.12 109 PRO A N 1
ATOM 729 C CA . PRO A 1 109 ? -13.780 -4.971 5.719 1.00 81.12 109 PRO A CA 1
ATOM 730 C C . PRO A 1 109 ? -12.982 -6.156 5.167 1.00 81.12 109 PRO A C 1
ATOM 732 O O . PRO A 1 109 ? -12.675 -6.199 3.974 1.00 81.12 109 PRO A O 1
ATOM 735 N N . SER A 1 110 ? -12.674 -7.140 6.019 1.00 80.25 110 SER A N 1
ATOM 736 C CA . SER A 1 110 ? -11.994 -8.366 5.598 1.00 80.25 110 SER A CA 1
ATOM 737 C C . SER A 1 110 ? -12.891 -9.221 4.704 1.00 80.25 110 SER A C 1
ATOM 739 O O . SER A 1 110 ? -12.455 -9.634 3.629 1.00 80.25 110 SER A O 1
ATOM 741 N N . ALA A 1 111 ? -14.157 -9.417 5.086 1.00 83.56 111 ALA A N 1
ATOM 742 C CA . ALA A 1 111 ? -15.127 -10.152 4.279 1.00 83.56 111 ALA A CA 1
ATOM 743 C C . ALA A 1 111 ? -15.303 -9.517 2.889 1.00 83.56 111 ALA A C 1
ATOM 745 O O . ALA A 1 111 ? -15.213 -10.216 1.878 1.00 83.56 111 ALA A O 1
ATOM 746 N N . PHE A 1 112 ? -15.446 -8.189 2.817 1.00 83.06 112 PHE A N 1
ATOM 747 C CA . PHE A 1 112 ? -15.504 -7.454 1.550 1.00 83.06 112 PHE A CA 1
ATOM 748 C C . PHE A 1 112 ? -14.239 -7.644 0.710 1.00 83.06 112 PHE A C 1
ATOM 750 O O . PHE A 1 112 ? -14.337 -7.911 -0.488 1.00 83.06 112 PHE A O 1
ATOM 757 N N . ALA A 1 113 ? -13.051 -7.560 1.316 1.00 78.31 113 ALA A N 1
ATOM 758 C CA . ALA A 1 113 ? -11.795 -7.808 0.611 1.00 78.31 113 ALA A CA 1
ATOM 759 C C . ALA A 1 113 ? -11.696 -9.256 0.093 1.00 78.31 113 ALA A C 1
ATOM 761 O O . ALA A 1 113 ? -11.190 -9.481 -1.007 1.00 78.31 113 ALA A O 1
ATOM 762 N N . PHE A 1 114 ? -12.223 -10.230 0.838 1.00 79.50 114 PHE A N 1
ATOM 763 C CA . PHE A 1 114 ? -12.259 -11.641 0.448 1.00 79.50 114 PHE A CA 1
ATOM 764 C C . PHE A 1 114 ? -13.223 -11.895 -0.719 1.00 79.50 114 PHE A C 1
ATOM 766 O O . PHE A 1 114 ? -12.890 -12.614 -1.666 1.00 79.50 114 PHE A O 1
ATOM 773 N N . VAL A 1 115 ? -14.398 -11.262 -0.690 1.00 84.25 115 VAL A N 1
ATOM 774 C CA . VAL A 1 115 ? -15.363 -11.284 -1.796 1.00 84.25 115 VAL A CA 1
ATOM 775 C C . VAL A 1 115 ? -14.749 -10.629 -3.032 1.00 84.25 115 VAL A C 1
ATOM 777 O O . VAL A 1 115 ? -14.725 -11.240 -4.098 1.00 84.25 115 VAL A O 1
ATOM 780 N N . ALA A 1 116 ? -14.148 -9.445 -2.890 1.00 77.81 116 ALA A N 1
ATOM 781 C CA . ALA A 1 116 ? -13.445 -8.774 -3.983 1.00 77.81 116 ALA A CA 1
ATOM 782 C C . ALA A 1 116 ? -12.314 -9.645 -4.553 1.00 77.81 116 ALA A C 1
ATOM 784 O O . ALA A 1 116 ? -12.175 -9.765 -5.767 1.00 77.81 116 ALA A O 1
ATOM 785 N N . TRP A 1 117 ? -11.544 -10.328 -3.703 1.00 79.56 117 TRP A N 1
ATOM 786 C CA . TRP A 1 117 ? -10.513 -11.273 -4.136 1.00 79.56 117 TRP A CA 1
ATOM 787 C C . TRP A 1 117 ? -11.064 -12.428 -4.986 1.00 79.56 117 TRP A C 1
ATOM 789 O O . TRP A 1 117 ? -10.407 -12.858 -5.940 1.00 79.56 117 TRP A O 1
ATOM 799 N N . ARG A 1 118 ? -12.251 -12.942 -4.648 1.00 80.06 118 ARG A N 1
ATOM 800 C CA . ARG A 1 118 ? -12.915 -14.019 -5.397 1.00 80.06 118 ARG A CA 1
ATOM 801 C C . ARG A 1 118 ? -13.533 -13.540 -6.704 1.00 80.06 118 ARG A C 1
ATOM 803 O O . ARG A 1 118 ? -13.505 -14.291 -7.674 1.00 80.06 118 ARG A O 1
ATOM 810 N N . LEU A 1 119 ? -14.055 -12.316 -6.727 1.00 82.75 119 LEU A N 1
ATOM 811 C CA . LEU A 1 119 ? -14.700 -11.731 -7.902 1.00 82.75 119 LEU A CA 1
ATOM 812 C C . LEU A 1 119 ? -13.698 -11.161 -8.912 1.00 82.75 119 LEU A C 1
ATOM 814 O O . LEU A 1 119 ? -13.990 -11.132 -10.102 1.00 82.75 119 LEU A O 1
ATOM 818 N N . VAL A 1 120 ? -12.517 -10.716 -8.467 1.00 74.06 120 VAL A N 1
ATOM 819 C CA . VAL A 1 120 ? -11.483 -10.172 -9.356 1.00 74.06 120 VAL A CA 1
ATOM 820 C C . VAL A 1 120 ? -10.809 -11.315 -10.123 1.00 74.06 120 VAL A C 1
ATOM 822 O O . VAL A 1 120 ? -10.118 -12.138 -9.508 1.00 74.06 120 VAL A O 1
ATOM 825 N N . PRO A 1 121 ? -10.930 -11.357 -11.464 1.00 68.50 121 PRO A N 1
ATOM 826 C CA . PRO A 1 121 ? -10.308 -12.400 -12.263 1.00 68.50 121 PRO A CA 1
ATOM 827 C C . PRO A 1 121 ? -8.783 -12.413 -12.076 1.00 68.50 121 PRO A C 1
ATOM 829 O O . PRO A 1 121 ? -8.164 -11.355 -11.874 1.00 68.50 121 PRO A O 1
ATOM 832 N N . PRO A 1 122 ? -8.137 -13.592 -12.148 1.00 68.69 122 PRO A N 1
ATOM 833 C CA . PRO A 1 122 ? -6.688 -13.644 -12.267 1.00 68.69 122 PRO A CA 1
ATOM 834 C C . PRO A 1 122 ? -6.266 -12.822 -13.492 1.00 68.69 122 PRO A C 1
ATOM 836 O O . PRO A 1 122 ? -6.920 -12.858 -14.532 1.00 68.69 122 PRO A O 1
ATOM 839 N N . ARG A 1 123 ? -5.197 -12.028 -13.349 1.00 61.31 123 ARG A N 1
ATOM 840 C CA . ARG A 1 123 ? -4.707 -11.197 -14.454 1.00 61.31 123 ARG A CA 1
ATOM 841 C C . ARG A 1 123 ? -4.328 -12.111 -15.613 1.00 61.31 123 ARG A C 1
ATOM 843 O O . ARG A 1 123 ? -3.399 -12.902 -15.469 1.00 61.31 123 ARG A O 1
ATOM 850 N N . THR A 1 124 ? -4.990 -11.950 -16.750 1.00 63.44 124 THR A N 1
ATOM 851 C CA . THR A 1 124 ? -4.466 -12.453 -18.013 1.00 63.44 124 THR A CA 1
ATOM 852 C C . THR A 1 124 ? -3.163 -11.706 -18.311 1.00 63.44 124 THR A C 1
ATOM 854 O O . THR A 1 124 ? -3.107 -10.478 -18.143 1.00 63.44 124 THR A O 1
ATOM 857 N N . PRO A 1 125 ? -2.079 -12.413 -18.676 1.00 64.94 125 PRO A N 1
ATOM 858 C CA . PRO A 1 125 ? -0.893 -11.764 -19.206 1.00 64.94 125 PRO A CA 1
ATOM 859 C C . PRO A 1 125 ? -1.338 -10.927 -20.401 1.00 64.94 125 PRO A C 1
ATOM 861 O O . PRO A 1 125 ? -1.946 -11.447 -21.331 1.00 64.94 125 PRO A O 1
ATOM 864 N N . GLN A 1 126 ? -1.106 -9.619 -20.345 1.00 68.56 126 GLN A N 1
ATOM 865 C CA . GLN A 1 126 ? -1.268 -8.791 -21.532 1.00 68.56 126 GLN A CA 1
ATOM 866 C C . GLN A 1 126 ? -0.250 -9.319 -22.553 1.00 68.56 126 GLN A C 1
ATOM 868 O O . GLN A 1 126 ? 0.898 -9.529 -22.176 1.00 68.56 126 GLN A O 1
ATOM 873 N N . THR A 1 127 ? -0.677 -9.630 -23.774 1.00 68.56 127 THR A N 1
ATOM 874 C CA . THR A 1 127 ? 0.189 -10.203 -24.825 1.00 68.56 127 THR A CA 1
ATOM 875 C C . THR A 1 127 ? 0.469 -9.222 -25.956 1.00 68.56 127 THR A C 1
ATOM 877 O O . THR A 1 127 ? 1.315 -9.497 -26.794 1.00 68.56 127 THR A O 1
ATOM 880 N N . ALA A 1 128 ? -0.215 -8.078 -25.967 1.00 73.19 128 ALA A N 1
ATOM 881 C CA . ALA A 1 128 ? -0.035 -7.024 -26.950 1.00 73.19 128 ALA A CA 1
ATOM 882 C C . ALA A 1 128 ? 0.105 -5.668 -26.250 1.00 73.19 128 ALA A C 1
ATOM 884 O O . ALA A 1 128 ? -0.668 -5.331 -25.341 1.00 73.19 128 ALA A O 1
ATOM 885 N N . TRP A 1 129 ? 1.096 -4.901 -26.693 1.00 80.00 129 TRP A N 1
ATOM 886 C CA . TRP A 1 129 ? 1.347 -3.523 -26.290 1.00 80.00 129 TRP A CA 1
ATOM 887 C C . TRP A 1 129 ? 1.595 -2.697 -27.541 1.00 80.00 129 TRP A C 1
ATOM 889 O O . TRP A 1 129 ? 2.207 -3.182 -28.487 1.00 80.00 129 TRP A O 1
ATOM 899 N N . THR A 1 130 ? 1.162 -1.443 -27.522 1.00 88.38 130 THR A N 1
ATOM 900 C CA . THR A 1 130 ? 1.735 -0.452 -28.431 1.00 88.38 130 THR A CA 1
ATOM 901 C C . THR A 1 130 ? 3.145 -0.105 -27.952 1.00 88.38 130 THR A C 1
ATOM 903 O O . THR A 1 130 ? 3.433 -0.201 -26.753 1.00 88.38 130 THR A O 1
ATOM 906 N N . ASP A 1 131 ? 4.025 0.323 -28.856 1.00 88.62 131 ASP A N 1
ATOM 907 C CA . ASP A 1 131 ? 5.408 0.655 -28.492 1.00 88.62 131 ASP A CA 1
ATOM 908 C C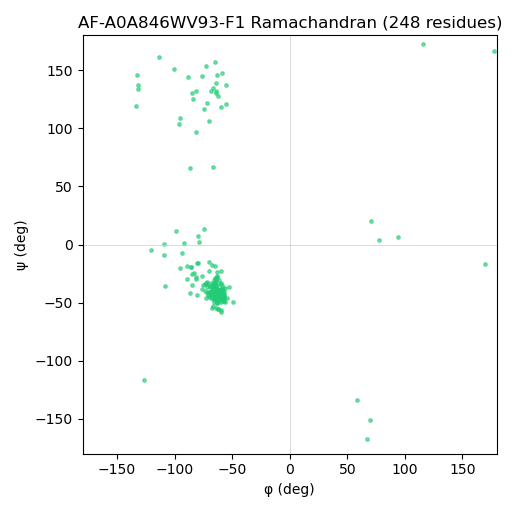 . ASP A 1 131 ? 5.467 1.748 -27.417 1.00 88.62 131 ASP A C 1
ATOM 910 O O . ASP A 1 131 ? 6.219 1.642 -26.447 1.00 88.62 131 ASP A O 1
ATOM 914 N N . ASP A 1 132 ? 4.606 2.763 -27.506 1.00 88.38 132 ASP A N 1
ATOM 915 C CA . ASP A 1 132 ? 4.546 3.820 -26.497 1.00 88.38 132 ASP A CA 1
ATOM 916 C C . ASP A 1 132 ? 4.085 3.307 -25.124 1.00 88.38 132 ASP A C 1
ATOM 918 O O . ASP A 1 132 ? 4.685 3.666 -24.103 1.00 88.38 132 ASP A O 1
ATOM 922 N N . GLU A 1 133 ? 3.085 2.418 -25.069 1.00 87.38 133 GLU A N 1
ATOM 923 C CA . GLU A 1 133 ? 2.690 1.770 -23.811 1.00 87.38 133 GLU A CA 1
ATOM 924 C C . GLU A 1 133 ? 3.816 0.900 -23.245 1.00 87.38 133 GLU A C 1
ATOM 926 O O . GLU A 1 133 ? 4.026 0.855 -22.024 1.00 87.38 133 GLU A O 1
ATOM 931 N N . TRP A 1 134 ? 4.546 0.207 -24.119 1.00 91.75 134 TRP A N 1
ATOM 932 C CA . TRP A 1 134 ? 5.670 -0.638 -23.745 1.00 91.75 134 TRP A CA 1
ATOM 933 C C . TRP A 1 134 ? 6.788 0.196 -23.111 1.00 91.75 134 TRP A C 1
ATOM 935 O O . TRP A 1 134 ? 7.207 -0.093 -21.984 1.00 91.75 134 TRP A O 1
ATOM 945 N N . PHE A 1 135 ? 7.205 1.291 -23.757 1.00 91.19 135 PHE A N 1
ATOM 946 C CA . PHE A 1 135 ? 8.257 2.178 -23.247 1.00 91.19 135 PHE A CA 1
ATOM 947 C C . PHE A 1 135 ? 7.823 2.950 -21.992 1.00 91.19 135 PHE A C 1
ATOM 949 O O . PHE A 1 135 ? 8.631 3.175 -21.080 1.00 91.19 135 PHE A O 1
ATOM 956 N N . GLU A 1 136 ? 6.540 3.307 -21.867 1.00 88.81 136 GLU A N 1
ATOM 957 C CA . GLU A 1 136 ? 6.002 3.862 -20.622 1.00 88.81 136 GLU A CA 1
ATOM 958 C C . GLU A 1 136 ? 6.137 2.861 -19.462 1.00 88.81 136 GLU A C 1
ATOM 960 O O . GLU A 1 136 ? 6.668 3.206 -18.396 1.00 88.81 136 GLU A O 1
ATOM 965 N N . ARG A 1 137 ? 5.723 1.604 -19.672 1.00 85.19 137 ARG A N 1
ATOM 966 C CA . ARG A 1 137 ? 5.833 0.519 -18.677 1.00 85.19 137 ARG A CA 1
ATOM 967 C C . ARG A 1 137 ? 7.284 0.196 -18.344 1.00 85.19 137 ARG A C 1
ATOM 969 O O . ARG A 1 137 ? 7.598 -0.029 -17.171 1.00 85.19 137 ARG A O 1
ATOM 976 N N . PHE A 1 138 ? 8.160 0.186 -19.341 1.00 89.94 138 PHE A N 1
ATOM 977 C CA . PHE A 1 138 ? 9.591 -0.056 -19.191 1.00 89.94 138 PHE A CA 1
ATOM 978 C C . PHE A 1 138 ? 10.236 0.986 -18.271 1.00 89.94 138 PHE A C 1
ATOM 980 O O . PHE A 1 138 ? 10.760 0.641 -17.206 1.00 89.94 138 PHE A O 1
ATOM 987 N N . ARG A 1 139 ? 10.092 2.280 -18.597 1.00 87.94 139 ARG A N 1
ATOM 988 C CA . ARG A 1 139 ? 10.576 3.383 -17.747 1.00 87.94 139 ARG A CA 1
ATOM 989 C C . ARG A 1 139 ? 9.992 3.329 -16.349 1.00 87.94 139 ARG A C 1
ATOM 991 O O . ARG A 1 139 ? 10.691 3.553 -15.357 1.00 87.94 139 ARG A O 1
ATOM 998 N N . GLY A 1 140 ? 8.695 3.064 -16.272 1.00 81.94 140 GLY A N 1
ATOM 999 C CA . GLY A 1 140 ? 7.982 2.928 -15.020 1.00 81.94 140 GLY A CA 1
ATOM 1000 C C . GLY A 1 140 ? 8.557 1.818 -14.142 1.00 81.94 140 GLY A C 1
ATOM 1001 O O . GLY A 1 140 ? 8.781 2.029 -12.950 1.00 81.94 140 GLY A O 1
ATOM 1002 N N . THR A 1 141 ? 8.886 0.671 -14.734 1.00 83.38 141 THR A N 1
ATOM 1003 C CA . THR A 1 141 ? 9.477 -0.477 -14.033 1.00 83.38 141 THR A CA 1
ATOM 1004 C C . THR A 1 141 ? 10.924 -0.214 -13.615 1.00 83.38 141 THR A C 1
ATOM 1006 O O . THR A 1 141 ? 11.296 -0.527 -12.482 1.00 83.38 141 THR A O 1
ATOM 1009 N N . LEU A 1 142 ? 11.731 0.430 -14.465 1.00 84.00 142 LEU A N 1
ATOM 1010 C CA . LEU A 1 142 ? 13.086 0.868 -14.106 1.00 84.00 142 LEU A CA 1
ATOM 1011 C C . LEU A 1 142 ? 13.061 1.808 -12.893 1.00 84.00 142 LEU A C 1
ATOM 1013 O O . LEU A 1 142 ? 13.773 1.595 -11.908 1.00 84.00 142 LEU A O 1
ATOM 1017 N N . ARG A 1 143 ? 12.180 2.816 -12.917 1.00 79.94 143 ARG A N 1
ATOM 1018 C CA . ARG A 1 143 ? 11.985 3.742 -11.790 1.00 79.94 143 ARG A CA 1
ATOM 1019 C C . ARG A 1 143 ? 11.473 3.022 -10.549 1.00 79.94 143 ARG A C 1
ATOM 1021 O O . ARG A 1 143 ? 11.920 3.337 -9.445 1.00 79.94 143 ARG A O 1
ATOM 1028 N N . ALA A 1 144 ? 10.584 2.041 -10.715 1.00 71.44 144 ALA A N 1
ATOM 1029 C CA . ALA A 1 144 ? 10.082 1.232 -9.611 1.00 71.44 144 ALA A CA 1
ATOM 1030 C C . ALA A 1 144 ? 11.215 0.484 -8.892 1.00 71.44 144 ALA A C 1
ATOM 1032 O O . ALA A 1 144 ? 11.270 0.467 -7.659 1.00 71.44 144 ALA A O 1
ATOM 1033 N N . LYS A 1 145 ? 12.171 -0.035 -9.668 1.00 74.88 145 LYS A N 1
ATOM 1034 C CA . LYS A 1 145 ? 13.397 -0.689 -9.187 1.00 74.88 145 LYS A CA 1
ATOM 1035 C C . LYS A 1 145 ? 14.485 0.294 -8.727 1.00 74.88 145 LYS A C 1
ATOM 1037 O O . LYS A 1 145 ? 15.542 -0.138 -8.282 1.00 74.88 145 LYS A O 1
ATOM 1042 N N . GLY A 1 146 ? 14.208 1.599 -8.770 1.00 71.25 146 GLY A N 1
ATOM 1043 C CA . GLY A 1 146 ? 15.038 2.663 -8.207 1.00 71.25 146 GLY A CA 1
ATOM 1044 C C . GLY A 1 146 ? 16.022 3.318 -9.178 1.00 71.25 146 GLY A C 1
ATOM 1045 O O . GLY A 1 146 ? 16.805 4.166 -8.746 1.00 71.25 146 GLY A O 1
ATOM 1046 N N . VAL A 1 147 ? 15.976 2.979 -10.471 1.00 78.50 147 VAL A N 1
ATOM 1047 C CA . VAL A 1 147 ? 16.805 3.607 -11.515 1.00 78.50 147 VAL A CA 1
ATOM 1048 C C . VAL A 1 147 ? 16.444 5.092 -11.650 1.00 78.50 147 VAL A C 1
ATOM 1050 O O . VAL A 1 147 ? 15.271 5.477 -11.594 1.00 78.50 147 VAL A O 1
ATOM 1053 N N . HIS A 1 148 ? 17.459 5.946 -11.813 1.00 80.50 148 HIS A N 1
ATOM 1054 C CA . HIS A 1 148 ? 17.262 7.384 -11.989 1.00 80.50 148 HIS A CA 1
ATOM 1055 C C . HIS A 1 148 ? 16.482 7.689 -13.273 1.00 80.50 148 HIS A C 1
ATOM 1057 O O . HIS A 1 148 ? 16.675 7.025 -14.284 1.00 80.50 148 HIS A O 1
ATOM 1063 N N . TRP A 1 149 ? 15.651 8.736 -13.272 1.00 80.94 149 TRP A N 1
ATOM 1064 C CA . TRP A 1 149 ? 14.821 9.073 -14.434 1.00 80.94 149 TRP A CA 1
ATOM 1065 C C . TRP A 1 149 ? 15.634 9.387 -15.699 1.00 80.94 149 TRP A C 1
ATOM 1067 O O . TRP A 1 149 ? 15.174 9.041 -16.779 1.00 80.94 149 TRP A O 1
ATOM 1077 N N . LYS A 1 150 ? 16.819 10.002 -15.546 1.00 83.62 150 LYS A N 1
ATOM 1078 C CA . LYS A 1 150 ? 17.768 10.275 -16.643 1.00 83.62 150 LYS A CA 1
ATOM 1079 C C . LYS A 1 150 ? 18.294 8.976 -17.256 1.00 83.62 150 LYS A C 1
ATOM 1081 O O . LYS A 1 150 ? 18.035 8.720 -18.414 1.00 83.62 150 LYS A O 1
ATOM 1086 N N . ILE A 1 151 ? 18.859 8.100 -16.424 1.00 84.44 151 ILE A N 1
ATOM 1087 C CA . ILE A 1 151 ? 19.364 6.783 -16.843 1.00 84.44 151 ILE A CA 1
ATOM 1088 C C . ILE A 1 151 ? 18.256 5.948 -17.506 1.00 84.44 151 ILE A C 1
ATOM 1090 O O . ILE A 1 151 ? 18.479 5.292 -18.512 1.00 84.44 151 ILE A O 1
ATOM 1094 N N . ALA A 1 152 ? 17.031 5.994 -16.972 1.00 85.88 152 ALA A N 1
ATOM 1095 C CA . ALA A 1 152 ? 15.898 5.304 -17.584 1.00 85.88 152 ALA A CA 1
ATOM 1096 C C . ALA A 1 152 ? 15.513 5.877 -18.961 1.00 85.88 152 ALA A C 1
ATOM 1098 O O . ALA A 1 152 ? 15.055 5.121 -19.811 1.00 85.88 152 ALA A O 1
ATOM 1099 N N . ALA A 1 153 ? 15.679 7.186 -19.174 1.00 87.12 153 ALA A N 1
ATOM 1100 C CA . ALA A 1 153 ? 15.469 7.819 -20.474 1.00 87.12 153 ALA A CA 1
ATOM 1101 C C . ALA A 1 153 ? 16.605 7.492 -21.457 1.00 87.12 153 ALA A C 1
ATOM 1103 O O . ALA A 1 153 ? 16.340 7.314 -22.640 1.00 87.12 153 ALA A O 1
ATOM 1104 N N . ASP A 1 154 ? 17.838 7.353 -20.967 1.00 88.31 154 ASP A N 1
ATOM 1105 C CA . ASP A 1 154 ? 18.981 6.933 -21.782 1.00 88.31 154 ASP A CA 1
ATOM 1106 C C . ASP A 1 154 ? 18.806 5.481 -22.259 1.00 88.31 154 ASP A C 1
ATOM 1108 O O . ASP A 1 154 ? 18.950 5.201 -23.445 1.00 88.31 154 ASP A O 1
ATOM 1112 N N . TYR A 1 155 ? 18.374 4.569 -21.376 1.00 89.25 155 TYR A N 1
ATOM 1113 C CA . TYR A 1 155 ? 18.022 3.200 -21.775 1.00 89.25 155 TYR A CA 1
ATOM 1114 C C . TYR A 1 155 ? 16.858 3.148 -22.770 1.00 89.25 155 TYR A C 1
ATOM 1116 O O . TYR A 1 155 ? 16.907 2.366 -23.712 1.00 89.25 155 TYR A O 1
ATOM 1124 N N . GLU A 1 156 ? 15.817 3.970 -22.582 1.00 93.06 156 GLU A N 1
ATOM 1125 C CA . GLU A 1 156 ? 14.727 4.078 -23.563 1.00 93.06 156 GLU A CA 1
ATOM 1126 C C . GLU A 1 156 ? 15.260 4.535 -24.925 1.00 93.06 156 GLU A C 1
ATOM 1128 O O . GLU A 1 156 ? 14.901 3.950 -25.941 1.00 93.06 156 GLU A O 1
ATOM 1133 N N . ARG A 1 157 ? 16.119 5.560 -24.952 1.00 91.56 157 ARG A N 1
ATOM 1134 C CA . ARG A 1 157 ? 16.686 6.090 -26.195 1.00 91.56 157 ARG A CA 1
ATOM 1135 C C . ARG A 1 157 ? 17.495 5.032 -26.941 1.00 91.56 157 ARG A C 1
ATOM 1137 O O . ARG A 1 157 ? 17.330 4.916 -28.149 1.00 91.56 157 ARG A O 1
ATOM 1144 N N . ASN A 1 158 ? 18.319 4.264 -26.231 1.00 91.25 158 ASN A N 1
ATOM 1145 C CA . ASN A 1 158 ? 19.127 3.206 -26.837 1.00 91.25 158 ASN A CA 1
ATOM 1146 C C . ASN A 1 158 ? 18.247 2.083 -27.400 1.00 91.25 158 ASN A C 1
ATOM 1148 O O . ASN A 1 158 ? 18.405 1.710 -28.554 1.00 91.25 158 ASN A O 1
ATOM 1152 N N . LEU A 1 159 ? 17.250 1.620 -26.639 1.00 91.50 159 LEU A N 1
ATOM 1153 C CA . LEU A 1 159 ? 16.328 0.578 -27.109 1.00 91.50 159 LEU A CA 1
ATOM 1154 C C . LEU A 1 159 ? 15.459 1.040 -28.284 1.00 91.50 159 LEU A C 1
ATOM 1156 O O . LEU A 1 159 ? 15.188 0.257 -29.184 1.00 91.50 159 LEU A O 1
ATOM 1160 N N . ARG A 1 160 ? 15.036 2.312 -28.308 1.00 91.94 160 ARG A N 1
ATOM 1161 C CA . ARG A 1 160 ? 14.333 2.883 -29.469 1.00 91.94 160 ARG A CA 1
ATOM 1162 C C . ARG A 1 160 ? 15.230 2.963 -30.708 1.00 91.94 160 ARG A C 1
ATOM 1164 O O . ARG A 1 160 ? 14.708 2.888 -31.811 1.00 91.94 160 ARG A O 1
ATOM 1171 N N . ALA A 1 161 ? 16.542 3.137 -30.541 1.00 90.00 161 ALA A N 1
ATOM 1172 C CA . ALA A 1 161 ? 17.492 3.170 -31.654 1.00 90.00 161 ALA A CA 1
ATOM 1173 C C . ALA A 1 161 ? 17.797 1.770 -32.220 1.00 90.00 161 ALA A C 1
ATOM 1175 O O . ALA A 1 161 ? 18.132 1.655 -33.393 1.00 90.00 161 ALA A O 1
ATOM 1176 N N . GLU A 1 162 ? 17.668 0.726 -31.399 1.00 90.06 162 GLU A N 1
ATOM 1177 C CA . GLU A 1 162 ? 17.858 -0.683 -31.777 1.00 90.06 162 GLU A CA 1
ATOM 1178 C C . GLU A 1 162 ? 16.556 -1.372 -32.227 1.00 90.06 162 GLU A C 1
ATOM 1180 O O . GLU A 1 162 ? 16.563 -2.563 -32.527 1.00 90.06 162 GLU A O 1
ATOM 1185 N N . LEU A 1 163 ? 15.435 -0.643 -32.252 1.00 91.00 163 LEU A N 1
ATOM 1186 C CA . LEU A 1 163 ? 14.121 -1.184 -32.589 1.00 91.00 163 LEU A CA 1
ATOM 1187 C C . LEU A 1 163 ? 14.034 -1.508 -34.088 1.00 91.00 163 LEU A C 1
ATOM 1189 O O . LEU A 1 163 ? 14.185 -0.619 -34.928 1.00 91.00 163 LEU A O 1
ATOM 1193 N N . MET A 1 164 ? 13.752 -2.768 -34.410 1.00 88.06 164 MET A N 1
ATOM 1194 C CA . MET A 1 164 ? 13.653 -3.278 -35.782 1.00 88.06 164 MET A CA 1
ATOM 1195 C C . MET A 1 164 ? 12.204 -3.582 -36.169 1.00 88.06 164 MET A C 1
ATOM 1197 O O . MET A 1 164 ? 11.820 -3.375 -37.321 1.00 88.06 164 MET A O 1
ATOM 1201 N N . THR A 1 165 ? 11.402 -4.070 -35.219 1.00 87.25 165 THR A N 1
ATOM 1202 C CA . THR A 1 165 ? 9.980 -4.377 -35.416 1.00 87.25 165 THR A CA 1
ATOM 1203 C C . THR A 1 165 ? 9.118 -3.679 -34.362 1.00 87.25 165 THR A C 1
ATOM 1205 O O . THR A 1 165 ? 9.079 -2.450 -34.326 1.00 87.25 165 THR A O 1
ATOM 1208 N N . THR A 1 166 ? 8.419 -4.432 -33.510 1.00 85.81 166 THR A N 1
ATOM 1209 C CA . THR A 1 166 ? 7.705 -3.908 -32.342 1.00 85.81 166 THR A CA 1
ATOM 1210 C C . THR A 1 166 ? 8.523 -4.156 -31.080 1.00 85.81 166 THR A C 1
ATOM 1212 O O . THR A 1 166 ? 9.265 -5.136 -30.970 1.00 85.81 166 THR A O 1
ATOM 1215 N N . ALA A 1 167 ? 8.369 -3.291 -30.078 1.00 85.38 167 ALA A N 1
ATOM 1216 C CA . ALA A 1 167 ? 9.159 -3.383 -28.851 1.00 85.38 167 ALA A CA 1
ATOM 1217 C C . ALA A 1 167 ? 8.889 -4.687 -28.079 1.00 85.38 167 ALA A C 1
ATOM 1219 O O . ALA A 1 167 ? 9.751 -5.170 -27.342 1.00 85.38 167 ALA A O 1
ATOM 1220 N N . PHE A 1 168 ? 7.695 -5.266 -28.235 1.00 86.69 168 PHE A N 1
ATOM 1221 C CA . PHE A 1 168 ? 7.377 -6.554 -27.631 1.00 86.69 168 PHE A CA 1
ATOM 1222 C C . PHE A 1 168 ? 8.059 -7.724 -28.345 1.00 86.69 168 PHE A C 1
ATOM 1224 O O . PHE A 1 168 ? 8.546 -8.623 -27.662 1.00 86.69 168 PHE A O 1
ATOM 1231 N N . ASP A 1 169 ? 8.126 -7.706 -29.674 1.00 86.06 169 ASP A N 1
ATOM 1232 C CA . ASP A 1 169 ? 8.738 -8.793 -30.442 1.00 86.06 169 ASP A CA 1
ATOM 1233 C C . ASP A 1 169 ? 10.265 -8.795 -30.287 1.00 86.06 169 ASP A C 1
ATOM 1235 O O . ASP A 1 169 ? 10.861 -9.847 -30.050 1.00 86.06 169 ASP A O 1
ATOM 1239 N N . ASP A 1 170 ? 10.887 -7.613 -30.311 1.00 86.00 170 ASP A N 1
ATOM 1240 C CA . ASP A 1 170 ? 12.346 -7.479 -30.228 1.00 86.00 170 ASP A CA 1
ATOM 1241 C C . ASP A 1 170 ? 12.877 -7.695 -28.797 1.00 86.00 170 ASP A C 1
ATOM 1243 O O . ASP A 1 170 ? 13.932 -8.301 -28.591 1.00 86.00 170 ASP A O 1
ATOM 1247 N N . PHE A 1 171 ? 12.152 -7.217 -27.775 1.00 86.62 171 PHE A N 1
ATOM 1248 C CA . PHE A 1 171 ? 12.655 -7.156 -26.392 1.00 86.62 171 PHE A CA 1
ATOM 1249 C C . PHE A 1 171 ? 11.827 -7.951 -25.370 1.00 86.62 171 PHE A C 1
ATOM 1251 O O . PHE A 1 171 ? 12.205 -8.051 -24.193 1.00 86.62 171 PHE A O 1
ATOM 1258 N N . GLY A 1 172 ? 10.699 -8.528 -25.781 1.00 86.75 172 GLY A N 1
ATOM 1259 C CA . GLY A 1 172 ? 9.792 -9.270 -24.912 1.00 86.75 172 GLY A CA 1
ATOM 1260 C C . GLY A 1 172 ? 9.044 -8.383 -23.914 1.00 86.75 172 GLY A C 1
ATOM 1261 O O . GLY A 1 172 ? 8.749 -7.211 -24.145 1.00 86.75 172 GLY A O 1
ATOM 1262 N N . ALA A 1 173 ? 8.697 -8.944 -22.752 1.00 85.56 173 ALA A N 1
ATOM 1263 C CA . ALA A 1 173 ? 7.911 -8.226 -21.751 1.00 85.56 173 ALA A CA 1
ATOM 1264 C C . ALA A 1 173 ? 8.704 -7.059 -21.113 1.00 85.56 173 ALA A C 1
ATOM 1266 O O . ALA A 1 173 ? 9.792 -7.283 -20.565 1.00 85.56 173 ALA A O 1
ATOM 1267 N N . PRO A 1 174 ? 8.123 -5.842 -21.015 1.00 85.44 174 PRO A N 1
ATOM 1268 C CA . PRO A 1 174 ? 8.844 -4.642 -20.570 1.00 85.44 174 PRO A CA 1
ATOM 1269 C C . PRO A 1 174 ? 9.383 -4.769 -19.138 1.00 85.44 174 PRO A C 1
ATOM 1271 O O . PRO A 1 174 ? 10.424 -4.213 -18.790 1.00 85.44 174 PRO A O 1
ATOM 1274 N N . GLY A 1 175 ? 8.694 -5.536 -18.287 1.00 81.88 175 GLY A N 1
ATOM 1275 C CA . GLY A 1 175 ? 9.128 -5.778 -16.914 1.00 81.88 175 GLY A CA 1
ATOM 1276 C C . GLY A 1 175 ? 10.353 -6.690 -16.797 1.00 81.88 175 GLY A C 1
ATOM 1277 O O . GLY A 1 175 ? 11.166 -6.496 -15.891 1.00 81.88 175 GLY A O 1
ATOM 1278 N N . ALA A 1 176 ? 10.505 -7.655 -17.709 1.00 83.12 176 ALA A N 1
ATOM 1279 C CA . ALA A 1 176 ? 11.611 -8.608 -17.696 1.00 83.12 176 ALA A CA 1
ATOM 1280 C C . ALA A 1 176 ? 12.923 -7.929 -18.107 1.00 83.12 176 ALA A C 1
ATOM 1282 O O . ALA A 1 176 ? 13.928 -8.051 -17.403 1.00 83.12 176 ALA A O 1
ATOM 1283 N N . ILE A 1 177 ? 12.898 -7.136 -19.180 1.00 85.94 177 ILE A N 1
ATOM 1284 C CA . ILE A 1 177 ? 14.075 -6.385 -19.625 1.00 85.94 177 ILE A CA 1
ATOM 1285 C C . ILE A 1 177 ? 14.436 -5.252 -18.660 1.00 85.94 177 ILE A C 1
ATOM 1287 O O . ILE A 1 177 ? 15.601 -5.115 -18.287 1.00 85.94 177 ILE A O 1
ATOM 1291 N N . ALA A 1 178 ? 13.447 -4.525 -18.124 1.00 84.50 178 ALA A N 1
ATOM 1292 C CA . ALA A 1 178 ? 13.691 -3.533 -17.076 1.00 84.50 178 ALA A CA 1
ATOM 1293 C C . ALA A 1 178 ? 14.312 -4.159 -15.818 1.00 84.50 178 ALA A C 1
ATOM 1295 O O . ALA A 1 178 ? 15.096 -3.514 -15.128 1.00 84.50 178 ALA A O 1
ATOM 1296 N N . GLN A 1 179 ? 13.974 -5.410 -15.491 1.00 81.75 179 GLN A N 1
ATOM 1297 C CA . GLN A 1 179 ? 14.599 -6.123 -14.379 1.00 81.75 179 GLN A CA 1
ATOM 1298 C C . GLN A 1 179 ? 16.065 -6.456 -14.639 1.00 81.75 179 GLN A C 1
ATOM 1300 O O . GLN A 1 179 ? 16.859 -6.300 -13.713 1.00 81.75 179 GLN A O 1
ATOM 1305 N N . ARG A 1 180 ? 16.405 -6.888 -15.858 1.00 81.88 180 ARG A N 1
ATOM 1306 C CA . ARG A 1 180 ? 17.793 -7.152 -16.257 1.00 81.88 180 ARG A CA 1
ATOM 1307 C C . ARG A 1 180 ? 18.618 -5.864 -16.186 1.00 81.88 180 ARG A C 1
ATOM 1309 O O . ARG A 1 180 ? 19.525 -5.779 -15.369 1.00 81.88 180 ARG A O 1
ATOM 1316 N N . LEU A 1 181 ? 18.179 -4.814 -16.881 1.00 83.81 181 LEU A N 1
ATOM 1317 C CA . LEU A 1 181 ? 18.886 -3.526 -16.933 1.00 83.81 181 LEU A CA 1
ATOM 1318 C C . LEU A 1 181 ? 18.966 -2.811 -15.571 1.00 83.81 181 LEU A C 1
ATOM 1320 O O . LEU A 1 181 ? 19.951 -2.145 -15.262 1.00 83.81 181 LEU A O 1
ATOM 1324 N N . ALA A 1 182 ? 17.955 -2.959 -14.707 1.00 77.56 182 ALA A N 1
ATOM 1325 C CA . ALA A 1 182 ? 18.025 -2.425 -13.344 1.00 77.56 182 ALA A CA 1
ATOM 1326 C C . ALA A 1 182 ? 19.024 -3.175 -12.444 1.00 77.56 182 ALA A C 1
ATOM 1328 O O . ALA A 1 182 ? 19.455 -2.610 -11.435 1.00 77.56 182 ALA A O 1
ATOM 1329 N N . GLY A 1 183 ? 19.356 -4.430 -12.768 1.00 68.81 183 GLY A N 1
ATOM 1330 C CA . GLY A 1 183 ? 20.415 -5.192 -12.104 1.00 68.81 183 GLY A CA 1
ATOM 1331 C C . GLY A 1 183 ? 21.794 -4.583 -12.352 1.00 68.81 183 GLY A C 1
ATOM 1332 O O . GLY A 1 183 ? 22.576 -4.459 -11.407 1.00 68.81 183 GLY A O 1
ATOM 1333 N N . ASP A 1 184 ? 22.012 -4.107 -13.577 1.00 67.38 184 ASP A N 1
ATOM 1334 C CA . ASP A 1 184 ? 23.287 -3.554 -14.048 1.00 67.38 184 ASP A CA 1
ATOM 1335 C C . ASP A 1 184 ? 23.473 -2.076 -13.655 1.00 67.38 184 ASP A C 1
ATOM 1337 O O . ASP A 1 184 ? 24.593 -1.590 -13.496 1.00 67.38 184 ASP A O 1
ATOM 1341 N N . ALA A 1 185 ? 22.379 -1.345 -13.416 1.00 61.44 185 ALA A N 1
ATOM 1342 C CA . ALA A 1 185 ? 22.432 0.052 -12.995 1.00 61.44 185 ALA A C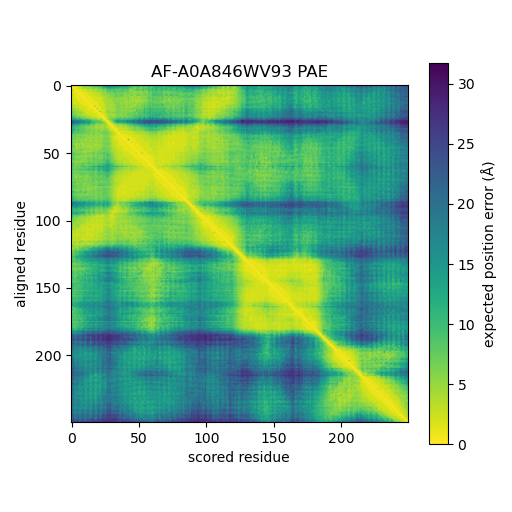A 1
ATOM 1343 C C . ALA A 1 185 ? 22.971 0.214 -11.551 1.00 61.44 185 ALA A C 1
ATOM 1345 O O . ALA A 1 185 ? 22.268 -0.005 -10.549 1.00 61.44 185 ALA A O 1
ATOM 1346 N N . SER A 1 186 ? 24.213 0.698 -11.434 1.00 51.81 186 SER A N 1
ATOM 1347 C CA . SER A 1 186 ? 24.940 1.019 -10.193 1.00 51.81 186 SER A CA 1
ATOM 1348 C C . SER A 1 186 ? 24.328 2.210 -9.425 1.00 51.81 186 SER A C 1
ATOM 1350 O O . SER A 1 186 ? 24.886 3.288 -9.280 1.00 51.81 186 SER A O 1
ATOM 1352 N N . GLY A 1 187 ? 23.120 2.035 -8.892 1.00 50.56 187 GLY A N 1
ATOM 1353 C CA . GLY A 1 187 ? 22.446 3.065 -8.087 1.00 50.56 187 GLY A CA 1
ATOM 1354 C C . GLY A 1 187 ? 20.979 2.781 -7.785 1.00 50.56 187 GLY A C 1
ATOM 1355 O O . GLY A 1 187 ? 20.422 3.348 -6.842 1.00 50.56 187 GLY A O 1
ATOM 1356 N N . ALA A 1 188 ? 20.370 1.859 -8.534 1.00 48.56 188 ALA A N 1
ATOM 1357 C CA . ALA A 1 188 ? 18.950 1.552 -8.438 1.00 48.56 188 ALA A CA 1
ATOM 1358 C C . ALA A 1 188 ? 18.553 0.949 -7.079 1.00 48.56 188 ALA A C 1
ATOM 1360 O O . ALA A 1 188 ? 17.603 1.396 -6.433 1.00 48.56 188 ALA A O 1
ATOM 1361 N N . SER A 1 189 ? 19.352 0.010 -6.562 1.00 49.62 189 SER A N 1
ATOM 1362 C CA . SER A 1 189 ? 19.059 -0.630 -5.275 1.00 49.62 189 SER A CA 1
ATOM 1363 C C . SER A 1 189 ? 19.135 0.354 -4.102 1.00 49.62 189 SER A C 1
ATOM 1365 O O . SER A 1 189 ? 18.290 0.310 -3.211 1.00 49.62 189 SER A O 1
ATOM 1367 N N . GLY A 1 190 ? 20.091 1.291 -4.116 1.00 48.59 190 GLY A N 1
ATOM 1368 C CA . GLY A 1 190 ? 20.357 2.192 -2.993 1.00 48.59 190 GLY A CA 1
ATOM 1369 C C . GLY A 1 190 ? 19.153 3.046 -2.589 1.00 48.59 190 GLY A C 1
ATOM 1370 O O . GLY A 1 190 ? 18.955 3.283 -1.402 1.00 48.59 190 GLY A O 1
ATOM 1371 N N . ARG A 1 191 ? 18.312 3.464 -3.546 1.00 53.75 191 ARG A N 1
ATOM 1372 C CA . ARG A 1 191 ? 17.125 4.303 -3.284 1.00 53.75 191 ARG A CA 1
ATOM 1373 C C . ARG A 1 191 ? 15.892 3.504 -2.878 1.00 53.75 191 ARG A C 1
ATOM 1375 O O . ARG A 1 191 ? 15.116 3.975 -2.050 1.00 53.75 191 ARG A O 1
ATOM 1382 N N . TYR A 1 192 ? 15.712 2.303 -3.427 1.00 52.19 192 TYR A N 1
ATOM 1383 C CA . TYR A 1 192 ? 14.633 1.398 -3.020 1.00 52.19 192 TYR A CA 1
ATOM 1384 C C . TYR A 1 192 ? 14.773 1.006 -1.540 1.00 52.19 192 TYR A C 1
ATOM 1386 O O . TYR A 1 192 ? 13.803 1.045 -0.783 1.00 52.19 192 TYR A O 1
ATOM 1394 N N . TRP A 1 193 ? 16.010 0.752 -1.104 1.00 48.81 193 TRP A N 1
ATOM 1395 C CA . TRP A 1 193 ? 16.334 0.365 0.268 1.00 48.81 193 TRP A CA 1
ATOM 1396 C C . TRP A 1 193 ? 16.108 1.451 1.329 1.00 48.81 193 TRP A C 1
ATOM 1398 O O . TRP A 1 193 ? 16.007 1.101 2.497 1.00 48.81 193 TRP A O 1
ATOM 1408 N N . TRP A 1 194 ? 15.993 2.733 0.960 1.00 53.91 194 TRP A N 1
ATOM 1409 C CA . TRP A 1 194 ? 15.637 3.808 1.902 1.00 53.91 194 TRP A CA 1
ATOM 1410 C C . TRP A 1 194 ? 14.126 4.029 2.021 1.00 53.91 194 T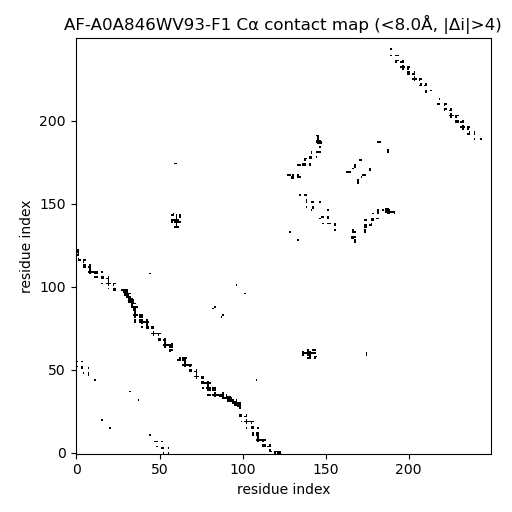RP A C 1
ATOM 1412 O O . TRP A 1 194 ? 13.639 4.396 3.087 1.00 53.91 194 TRP A O 1
ATOM 1422 N N . ARG A 1 195 ? 13.366 3.764 0.951 1.00 61.31 195 ARG A N 1
ATOM 1423 C CA . ARG A 1 195 ? 11.909 3.983 0.921 1.00 61.31 195 ARG A CA 1
ATOM 1424 C C . ARG A 1 195 ? 11.150 3.014 1.825 1.00 61.31 195 ARG A C 1
ATOM 1426 O O . ARG A 1 195 ? 10.182 3.406 2.462 1.00 61.31 195 ARG A O 1
ATOM 1433 N N . VAL A 1 196 ? 11.612 1.769 1.907 1.00 59.47 196 VAL A N 1
ATOM 1434 C CA . VAL A 1 196 ? 11.006 0.723 2.743 1.00 59.47 196 VAL A CA 1
ATOM 1435 C C . VAL A 1 196 ? 11.140 1.019 4.250 1.00 59.47 196 VAL A C 1
ATOM 1437 O O . VAL A 1 196 ? 10.119 1.029 4.931 1.00 59.47 196 VAL A O 1
ATOM 1440 N N . PRO A 1 197 ? 12.332 1.302 4.810 1.00 56.75 197 PRO A N 1
ATOM 1441 C CA . PRO A 1 197 ? 12.455 1.685 6.216 1.00 56.75 197 PRO A CA 1
ATOM 1442 C C . PRO A 1 197 ? 11.786 3.030 6.528 1.00 56.75 197 PRO A C 1
ATOM 1444 O O . PRO A 1 197 ? 11.179 3.146 7.585 1.00 56.75 197 PRO A O 1
ATOM 1447 N N . ALA A 1 198 ? 11.809 4.011 5.614 1.00 61.59 198 ALA A N 1
ATOM 1448 C CA . ALA A 1 198 ? 11.069 5.265 5.798 1.00 61.59 198 ALA A CA 1
ATOM 1449 C C . ALA A 1 198 ? 9.553 5.031 5.929 1.00 61.59 198 ALA A C 1
ATOM 1451 O O . ALA A 1 198 ? 8.914 5.624 6.790 1.00 61.59 198 ALA A O 1
ATOM 1452 N N . PHE A 1 199 ? 8.988 4.120 5.133 1.00 63.91 199 PHE A N 1
ATOM 1453 C CA . PHE A 1 199 ? 7.582 3.728 5.238 1.00 63.91 199 PHE A CA 1
ATOM 1454 C C . PHE A 1 199 ? 7.242 3.122 6.609 1.00 63.91 199 PHE A C 1
ATOM 1456 O O . PHE A 1 199 ? 6.260 3.525 7.227 1.00 63.91 199 PHE A O 1
ATOM 1463 N N . TYR A 1 200 ? 8.077 2.211 7.122 1.00 58.91 200 TYR A N 1
ATOM 1464 C CA . TYR A 1 200 ? 7.875 1.633 8.457 1.00 58.91 200 TYR A CA 1
ATOM 1465 C C . TYR A 1 200 ? 8.046 2.655 9.587 1.00 58.91 200 TYR A C 1
ATOM 1467 O O . TYR A 1 200 ? 7.328 2.578 10.579 1.00 58.91 200 TYR A O 1
ATOM 1475 N N . LEU A 1 201 ? 8.943 3.634 9.434 1.00 63.59 201 LEU A N 1
ATOM 1476 C CA . LEU A 1 201 ? 9.095 4.729 10.398 1.00 63.59 201 LEU A CA 1
ATOM 1477 C C . LEU A 1 201 ? 7.876 5.656 10.410 1.00 63.59 201 LEU A C 1
ATOM 1479 O O . LEU A 1 201 ? 7.429 6.048 11.482 1.00 63.59 201 LEU A O 1
ATOM 1483 N N . VAL A 1 202 ? 7.302 5.963 9.241 1.00 64.88 202 VAL A N 1
ATOM 1484 C CA . VAL A 1 202 ? 6.049 6.731 9.145 1.00 64.88 202 VAL A CA 1
ATOM 1485 C C . VAL A 1 202 ? 4.896 5.974 9.805 1.00 64.88 202 VAL A C 1
ATOM 1487 O O . VAL A 1 202 ? 4.156 6.566 10.582 1.00 64.88 202 VAL A O 1
ATOM 1490 N N . LEU A 1 203 ? 4.776 4.665 9.560 1.00 59.88 203 LEU A N 1
ATOM 1491 C CA . LEU A 1 203 ? 3.792 3.800 10.225 1.00 59.88 203 LEU A CA 1
ATOM 1492 C C . LEU A 1 203 ? 3.969 3.770 11.745 1.00 59.88 203 LEU A C 1
ATOM 1494 O O . LEU A 1 203 ? 2.982 3.883 12.466 1.00 59.88 203 LEU A O 1
ATOM 1498 N N . ALA A 1 204 ? 5.209 3.656 12.227 1.00 59.66 204 ALA A N 1
ATOM 1499 C CA . ALA A 1 204 ? 5.516 3.696 13.653 1.00 59.66 204 ALA A CA 1
ATOM 1500 C C . ALA A 1 204 ? 5.160 5.056 14.277 1.00 59.66 204 ALA A C 1
ATOM 1502 O O . ALA A 1 204 ? 4.596 5.091 15.365 1.00 59.66 204 ALA A O 1
ATOM 1503 N N . GLY A 1 205 ? 5.434 6.163 13.579 1.00 60.31 205 GLY A N 1
ATOM 1504 C CA . GLY A 1 205 ? 5.064 7.509 14.024 1.00 60.31 205 GLY A CA 1
ATOM 1505 C C . GLY A 1 205 ? 3.549 7.726 14.074 1.00 60.31 205 GLY A C 1
ATOM 1506 O O . GLY A 1 205 ? 3.041 8.247 15.061 1.00 60.31 205 GLY A O 1
ATOM 1507 N N . LEU A 1 206 ? 2.821 7.265 13.052 1.00 60.94 206 LEU A N 1
ATOM 1508 C CA . LEU A 1 206 ? 1.354 7.286 13.017 1.00 60.94 206 LEU A CA 1
ATOM 1509 C C . LEU A 1 206 ? 0.750 6.477 14.168 1.00 60.94 206 LEU A C 1
ATOM 1511 O O . LEU A 1 206 ? -0.157 6.954 14.839 1.00 60.94 206 LEU A O 1
ATOM 1515 N N . TRP A 1 207 ? 1.286 5.286 14.437 1.00 59.44 207 TRP A N 1
ATOM 1516 C CA . TRP A 1 207 ? 0.853 4.479 15.578 1.00 59.44 207 TRP A CA 1
ATOM 1517 C C . TRP A 1 207 ? 1.200 5.112 16.924 1.00 59.44 207 TRP A C 1
ATOM 1519 O O . TRP A 1 207 ? 0.389 5.057 17.841 1.00 59.44 207 TRP A O 1
ATOM 1529 N N . GLY A 1 208 ? 2.371 5.740 17.040 1.00 57.84 208 GLY A N 1
ATOM 1530 C CA . GLY A 1 208 ? 2.763 6.480 18.237 1.00 57.84 208 GLY A CA 1
ATOM 1531 C C . GLY A 1 208 ? 1.820 7.645 18.534 1.00 57.84 208 GLY A C 1
ATOM 1532 O O . GLY A 1 208 ? 1.414 7.808 19.677 1.00 57.84 208 GLY A O 1
ATOM 1533 N N . LEU A 1 209 ? 1.411 8.397 17.505 1.00 59.38 209 LEU A N 1
ATOM 1534 C CA . LEU A 1 209 ? 0.434 9.487 17.626 1.00 59.38 209 LEU A CA 1
ATOM 1535 C C . LEU A 1 209 ? -0.942 8.989 18.081 1.00 59.38 209 LEU A C 1
ATOM 1537 O O . LEU A 1 209 ? -1.554 9.599 18.950 1.00 59.38 209 LEU A O 1
ATOM 1541 N N . LEU A 1 210 ? -1.402 7.858 17.543 1.00 59.38 210 LEU A N 1
ATOM 1542 C CA . LEU A 1 210 ? -2.671 7.236 17.938 1.00 59.38 210 LEU A CA 1
ATOM 1543 C C . LEU A 1 210 ? -2.643 6.630 19.352 1.00 59.38 210 LEU A C 1
ATOM 1545 O O . LEU A 1 210 ? -3.695 6.335 19.909 1.00 59.38 210 LEU A O 1
ATOM 1549 N N . ALA A 1 211 ? -1.456 6.440 19.934 1.00 58.81 211 ALA A N 1
ATOM 1550 C CA . ALA A 1 211 ? -1.273 5.858 21.260 1.00 58.81 211 ALA A CA 1
ATOM 1551 C C . ALA A 1 211 ? -1.180 6.894 22.396 1.00 58.81 211 ALA A C 1
ATOM 1553 O O . ALA A 1 211 ? -1.128 6.490 23.560 1.00 58.81 211 ALA A O 1
ATOM 1554 N N . ILE A 1 212 ? -1.124 8.197 22.081 1.00 57.44 212 ILE A N 1
ATOM 1555 C CA . ILE A 1 212 ? -0.926 9.271 23.073 1.00 57.44 212 ILE A CA 1
ATOM 1556 C C . ILE A 1 212 ? -2.054 9.257 24.115 1.00 57.44 212 ILE A C 1
ATOM 1558 O O . ILE A 1 212 ? -1.765 9.205 25.311 1.00 57.44 212 ILE A O 1
ATOM 1562 N N . ASP A 1 213 ? -3.301 9.143 23.655 1.00 57.78 213 ASP A N 1
ATOM 1563 C CA . ASP A 1 213 ? -4.501 9.095 24.505 1.00 57.78 213 ASP A CA 1
ATO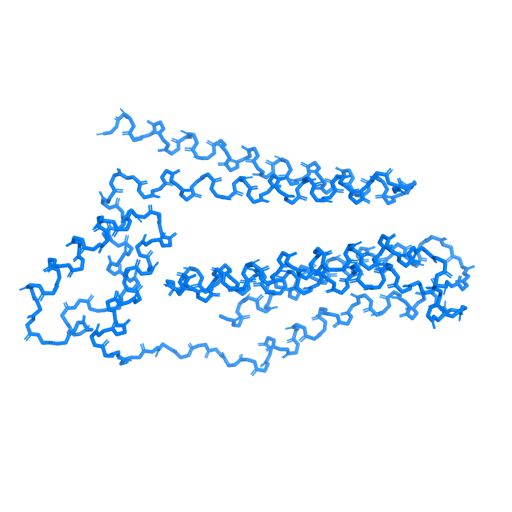M 1564 C C . ASP A 1 213 ? -5.025 7.666 24.738 1.00 57.78 213 ASP A C 1
ATOM 1566 O O . ASP A 1 213 ? -6.136 7.465 25.223 1.00 57.78 213 ASP A O 1
ATOM 1570 N N . ALA A 1 214 ? -4.250 6.641 24.370 1.00 59.66 214 ALA A N 1
ATOM 1571 C CA . ALA A 1 214 ? -4.645 5.257 24.602 1.00 59.66 214 ALA A CA 1
ATOM 1572 C C . ALA A 1 214 ? -4.341 4.847 26.049 1.00 59.66 214 ALA A C 1
ATOM 1574 O O . ALA A 1 214 ? -3.208 5.004 26.508 1.00 59.66 214 ALA A O 1
ATOM 1575 N N . ASP A 1 215 ? -5.315 4.227 26.715 1.00 59.72 215 ASP A N 1
ATOM 1576 C CA . ASP A 1 215 ? -5.173 3.667 28.061 1.00 59.72 215 ASP A CA 1
ATOM 1577 C C . ASP A 1 215 ? -5.283 2.134 28.073 1.00 59.72 215 ASP A C 1
ATOM 1579 O O . ASP A 1 215 ? -5.744 1.494 27.122 1.00 59.72 215 ASP A O 1
ATOM 1583 N N . GLY A 1 216 ? -4.798 1.527 29.160 1.00 67.31 216 GLY A N 1
ATOM 1584 C CA . GLY A 1 216 ? -4.926 0.094 29.426 1.00 67.31 216 GLY A CA 1
ATOM 1585 C C . GLY A 1 216 ? -4.326 -0.809 28.342 1.00 67.31 216 GLY A C 1
ATOM 1586 O O . GLY A 1 216 ? -3.195 -0.618 27.882 1.00 67.31 216 GLY A O 1
ATOM 1587 N N . PHE A 1 217 ? -5.089 -1.829 27.945 1.00 53.03 217 PHE A N 1
ATOM 1588 C CA . PHE A 1 217 ? -4.659 -2.834 26.971 1.00 53.03 217 PHE A CA 1
ATOM 1589 C C . PHE A 1 217 ? -4.396 -2.231 25.581 1.00 53.03 217 PHE A C 1
ATOM 1591 O O . PHE A 1 217 ? -3.474 -2.660 24.887 1.00 53.03 217 PHE A O 1
ATOM 1598 N N . THR A 1 218 ? -5.110 -1.163 25.218 1.00 53.97 218 THR A N 1
ATOM 1599 C CA . THR A 1 218 ? -4.938 -0.437 23.952 1.00 53.97 218 THR A CA 1
ATOM 1600 C C . THR A 1 218 ? -3.572 0.238 23.860 1.00 53.97 218 THR A C 1
ATOM 1602 O O . THR A 1 218 ? -2.927 0.188 22.808 1.00 53.97 218 THR A O 1
ATOM 1605 N N . ARG A 1 219 ? -3.064 0.806 24.964 1.00 67.00 219 ARG A N 1
ATOM 1606 C CA . ARG A 1 219 ? -1.696 1.355 25.022 1.00 67.00 219 ARG A CA 1
ATOM 1607 C C . ARG A 1 219 ? -0.653 0.259 24.833 1.00 67.00 219 ARG A C 1
ATOM 1609 O O . ARG A 1 219 ? 0.305 0.446 24.084 1.00 67.00 219 ARG A O 1
ATOM 1616 N N . PHE A 1 220 ? -0.862 -0.898 25.462 1.00 62.81 220 PHE A N 1
ATOM 1617 C CA . PHE A 1 220 ? 0.031 -2.048 25.333 1.00 62.81 220 PHE A CA 1
ATOM 1618 C C . PHE A 1 220 ? 0.081 -2.577 23.892 1.00 62.81 220 PHE A C 1
ATOM 1620 O O . PHE A 1 220 ? 1.167 -2.693 23.324 1.00 62.81 220 PHE A O 1
ATOM 1627 N N . THR A 1 221 ? -1.066 -2.824 23.252 1.00 59.44 221 THR A N 1
ATOM 1628 C CA . THR A 1 221 ? -1.109 -3.288 21.853 1.00 59.44 221 THR A CA 1
ATOM 1629 C C . THR A 1 221 ? -0.505 -2.270 20.890 1.00 59.44 221 THR A C 1
ATOM 1631 O O . THR A 1 221 ? 0.239 -2.651 19.985 1.00 59.44 221 THR A O 1
ATOM 1634 N N . SER A 1 222 ? -0.758 -0.977 21.114 1.00 61.06 222 SER A N 1
ATOM 1635 C CA . SER A 1 222 ? -0.173 0.108 20.317 1.00 61.06 222 SER A CA 1
ATOM 1636 C C . SER A 1 222 ? 1.350 0.158 20.460 1.00 61.06 222 SER A C 1
ATOM 1638 O O . SER A 1 222 ? 2.063 0.292 19.465 1.00 61.06 222 SER A O 1
ATOM 1640 N N . ALA A 1 223 ? 1.866 -0.018 21.681 1.00 65.50 223 ALA A N 1
ATOM 1641 C CA . ALA A 1 223 ? 3.300 -0.065 21.953 1.00 65.50 223 ALA A CA 1
ATOM 1642 C C . ALA A 1 223 ? 3.970 -1.289 21.310 1.00 65.50 223 ALA A C 1
ATOM 1644 O O . ALA A 1 223 ? 5.030 -1.156 20.697 1.00 65.50 223 ALA A O 1
ATOM 1645 N N . VAL A 1 224 ? 3.342 -2.469 21.384 1.00 66.69 224 VAL A N 1
ATOM 1646 C CA . VAL A 1 224 ? 3.849 -3.700 20.754 1.00 66.69 224 VAL A CA 1
ATOM 1647 C C . VAL A 1 224 ? 3.886 -3.563 19.230 1.00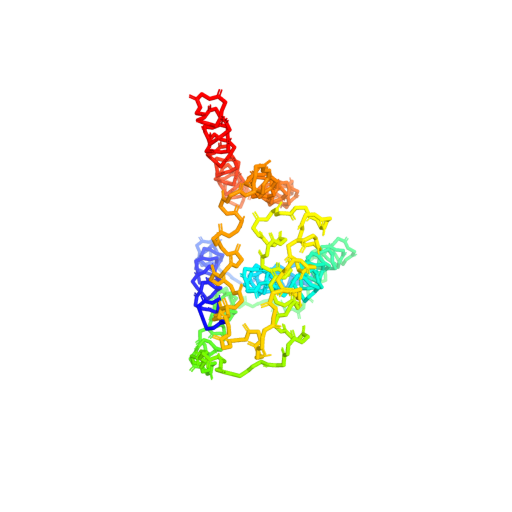 66.69 224 VAL A C 1
ATOM 1649 O O . VAL A 1 224 ? 4.897 -3.894 18.608 1.00 66.69 224 VAL A O 1
ATOM 1652 N N . LEU A 1 225 ? 2.825 -3.032 18.617 1.00 61.19 225 LEU A N 1
ATOM 1653 C CA . LEU A 1 225 ? 2.775 -2.791 17.172 1.00 61.19 225 LEU A CA 1
ATOM 1654 C C . LEU A 1 225 ? 3.788 -1.727 16.734 1.00 61.19 225 LEU A C 1
ATOM 1656 O O . LEU A 1 225 ? 4.518 -1.942 15.765 1.00 61.19 225 LEU A O 1
ATOM 1660 N N . GLY A 1 226 ? 3.901 -0.619 17.471 1.00 64.50 226 GLY A N 1
ATOM 1661 C CA . GLY A 1 226 ? 4.920 0.406 17.239 1.00 64.50 226 GLY A CA 1
ATOM 1662 C C . GLY A 1 226 ? 6.340 -0.164 17.307 1.00 64.50 226 GLY A C 1
ATOM 1663 O O . GLY A 1 226 ? 7.143 0.053 16.395 1.00 64.50 226 GLY A O 1
ATOM 1664 N N . ALA A 1 227 ? 6.633 -0.975 18.327 1.00 67.81 227 ALA A N 1
ATOM 1665 C CA . ALA A 1 227 ? 7.913 -1.666 18.470 1.00 67.81 227 ALA A CA 1
ATOM 1666 C C . ALA A 1 227 ? 8.172 -2.654 17.320 1.00 67.81 227 ALA A C 1
ATOM 1668 O O . ALA A 1 227 ? 9.288 -2.709 16.798 1.00 67.81 227 ALA A O 1
ATOM 1669 N N . ALA A 1 228 ? 7.150 -3.387 16.867 1.00 64.06 228 ALA A N 1
ATOM 1670 C CA . ALA A 1 228 ? 7.253 -4.284 15.720 1.00 64.06 228 ALA A CA 1
ATOM 1671 C C . ALA A 1 228 ? 7.574 -3.523 14.420 1.00 64.06 228 ALA A C 1
ATOM 1673 O O . ALA A 1 228 ? 8.452 -3.945 13.662 1.00 64.06 228 ALA A O 1
ATOM 1674 N N . PHE A 1 229 ? 6.939 -2.371 14.172 1.00 65.38 229 PHE A N 1
ATOM 1675 C CA . PHE A 1 229 ? 7.249 -1.535 13.006 1.00 65.38 229 PHE A CA 1
ATOM 1676 C C . PHE A 1 229 ? 8.663 -0.951 13.065 1.00 65.38 229 PHE A C 1
ATOM 1678 O O . PHE A 1 229 ? 9.377 -0.986 12.060 1.00 65.38 229 PHE A O 1
ATOM 1685 N N . LEU A 1 230 ? 9.112 -0.487 14.235 1.00 69.12 230 LEU A N 1
ATOM 1686 C CA . LEU A 1 230 ? 10.490 -0.024 14.436 1.00 69.12 230 LEU A CA 1
ATOM 1687 C C . LEU A 1 230 ? 11.507 -1.154 14.230 1.00 69.12 230 LEU A C 1
ATOM 1689 O O . LEU A 1 230 ? 12.535 -0.954 13.577 1.00 69.12 230 LEU A O 1
ATOM 1693 N N . TYR A 1 231 ? 11.207 -2.360 14.717 1.00 70.44 231 TYR A N 1
ATOM 1694 C CA . TYR A 1 231 ? 12.034 -3.542 14.488 1.00 70.44 231 TYR A CA 1
ATOM 1695 C C . TYR A 1 231 ? 12.135 -3.877 12.995 1.00 70.44 231 TYR A C 1
ATOM 1697 O O . TYR A 1 231 ? 13.237 -4.067 12.474 1.00 70.44 231 TYR A O 1
ATOM 1705 N N . LEU A 1 232 ? 11.011 -3.880 12.272 1.00 66.06 232 LEU A N 1
ATOM 1706 C CA . LEU A 1 232 ? 10.992 -4.096 10.823 1.00 66.06 232 LEU A CA 1
ATOM 1707 C C . LEU A 1 232 ? 11.782 -3.013 10.079 1.00 66.06 232 LEU A C 1
ATOM 1709 O O . LEU A 1 232 ? 12.572 -3.343 9.189 1.00 66.06 232 LEU A O 1
ATOM 1713 N N . ALA A 1 233 ? 11.653 -1.743 10.473 1.00 67.88 233 ALA A N 1
ATOM 1714 C CA . ALA A 1 233 ? 12.464 -0.655 9.931 1.00 67.88 233 ALA A CA 1
ATOM 1715 C C . ALA A 1 233 ? 13.963 -0.925 10.140 1.00 67.88 233 ALA A C 1
ATOM 1717 O O . ALA A 1 233 ? 14.742 -0.845 9.187 1.00 67.88 233 ALA A O 1
ATOM 1718 N N . ALA A 1 234 ? 14.367 -1.329 11.348 1.00 71.38 234 ALA A N 1
ATOM 1719 C CA . ALA A 1 234 ? 15.755 -1.634 11.687 1.00 71.38 234 ALA A CA 1
ATOM 1720 C C . ALA A 1 234 ? 16.310 -2.842 10.911 1.00 71.38 234 ALA A C 1
ATOM 1722 O O . ALA A 1 234 ? 17.441 -2.795 10.414 1.00 71.38 234 ALA A O 1
ATOM 1723 N N . VAL A 1 235 ? 15.526 -3.914 10.751 1.00 73.62 235 VAL A N 1
ATOM 1724 C CA . VAL A 1 235 ? 15.904 -5.089 9.944 1.00 73.62 235 VAL A CA 1
ATOM 1725 C C . VAL A 1 235 ? 16.125 -4.692 8.486 1.00 73.62 235 VAL A C 1
ATOM 1727 O O . VAL A 1 235 ? 17.128 -5.087 7.881 1.00 73.62 235 VAL A O 1
ATOM 1730 N N . GLN A 1 236 ? 15.235 -3.875 7.921 1.00 68.38 236 GLN A N 1
ATOM 1731 C CA . GLN A 1 236 ? 15.360 -3.420 6.536 1.00 68.38 236 GLN A CA 1
ATOM 1732 C C . GLN A 1 236 ? 16.532 -2.450 6.355 1.00 68.38 236 GLN A C 1
ATOM 1734 O O . GLN A 1 236 ? 17.257 -2.557 5.365 1.00 68.38 236 GLN A O 1
ATOM 1739 N N . LEU A 1 237 ? 16.806 -1.590 7.341 1.00 72.31 237 LEU A N 1
ATOM 1740 C CA . LEU A 1 237 ? 17.982 -0.717 7.357 1.00 72.31 237 LEU A CA 1
ATOM 1741 C C . LEU A 1 237 ? 19.293 -1.524 7.420 1.00 72.31 237 LEU A C 1
ATOM 1743 O O . LEU A 1 237 ? 20.255 -1.223 6.710 1.00 72.31 237 LEU A O 1
ATOM 1747 N N . LYS A 1 238 ? 19.337 -2.601 8.217 1.00 75.69 238 LYS A N 1
ATOM 1748 C CA . LYS A 1 238 ? 20.485 -3.526 8.262 1.00 75.69 238 LYS A CA 1
ATOM 1749 C C . LYS A 1 238 ? 20.695 -4.229 6.919 1.00 75.69 238 LYS A C 1
ATOM 1751 O O . LYS A 1 238 ? 21.828 -4.292 6.436 1.00 75.69 238 LYS A O 1
ATOM 1756 N N . ARG A 1 239 ? 19.623 -4.725 6.289 1.00 67.94 239 ARG A N 1
ATOM 1757 C CA . ARG A 1 239 ? 19.677 -5.347 4.950 1.00 67.94 239 ARG A CA 1
ATOM 1758 C C . ARG A 1 239 ? 20.164 -4.356 3.890 1.00 67.94 239 ARG A C 1
ATOM 1760 O O . ARG A 1 239 ? 21.057 -4.698 3.116 1.00 67.94 239 ARG A O 1
ATOM 1767 N N . ALA A 1 240 ? 19.671 -3.119 3.933 1.00 64.75 240 ALA A N 1
ATOM 1768 C CA . ALA A 1 240 ? 20.122 -2.015 3.090 1.00 64.75 240 ALA A CA 1
ATOM 1769 C C . ALA A 1 240 ? 21.629 -1.750 3.233 1.00 64.75 240 ALA A C 1
ATOM 1771 O O . ALA A 1 240 ? 22.355 -1.684 2.239 1.00 64.75 240 ALA A O 1
ATOM 1772 N N . ARG A 1 241 ? 22.124 -1.656 4.476 1.00 70.81 241 ARG A N 1
ATOM 1773 C CA . ARG A 1 241 ? 23.546 -1.417 4.771 1.00 70.81 241 ARG A CA 1
ATOM 1774 C C . ARG A 1 241 ? 24.429 -2.569 4.284 1.00 70.81 241 ARG A C 1
ATOM 1776 O O . ARG A 1 241 ? 25.453 -2.319 3.652 1.00 70.81 241 ARG A O 1
ATOM 1783 N N . LYS A 1 242 ? 24.012 -3.822 4.504 1.00 70.75 242 LYS A N 1
ATOM 1784 C CA . LYS A 1 242 ? 24.744 -5.022 4.055 1.00 70.75 242 LYS A CA 1
ATOM 1785 C C . LYS A 1 242 ? 24.818 -5.120 2.527 1.00 70.75 242 LYS A C 1
ATOM 1787 O O . LYS A 1 242 ? 25.868 -5.463 1.991 1.00 70.75 242 LYS A O 1
ATOM 1792 N N . ALA A 1 243 ? 23.737 -4.778 1.824 1.00 64.75 243 ALA A N 1
ATOM 1793 C CA . ALA A 1 243 ? 23.719 -4.728 0.362 1.00 64.75 243 ALA A CA 1
ATOM 1794 C C . ALA A 1 243 ? 24.650 -3.639 -0.202 1.00 64.75 243 ALA A C 1
ATOM 1796 O O . ALA A 1 243 ? 25.243 -3.830 -1.260 1.00 64.75 243 ALA A O 1
ATOM 1797 N N . ARG A 1 244 ? 24.803 -2.517 0.514 1.00 64.31 244 ARG A N 1
ATOM 1798 C CA . ARG A 1 244 ? 25.716 -1.426 0.142 1.00 64.31 244 ARG A CA 1
ATOM 1799 C C . ARG A 1 244 ? 27.183 -1.816 0.332 1.00 64.31 244 ARG A C 1
ATOM 1801 O O . ARG A 1 244 ? 27.985 -1.569 -0.557 1.00 64.31 244 ARG A O 1
ATOM 1808 N N . LEU A 1 245 ? 27.508 -2.475 1.447 1.00 67.38 245 LEU A N 1
ATOM 1809 C CA . LEU A 1 245 ? 28.868 -2.940 1.750 1.00 67.38 245 LEU A CA 1
ATOM 1810 C C . LEU A 1 245 ? 29.361 -3.994 0.751 1.00 67.38 245 LEU A C 1
ATOM 1812 O O . LEU A 1 245 ? 30.468 -3.865 0.250 1.00 67.38 245 LEU A O 1
ATOM 1816 N N . ARG A 1 246 ? 28.520 -4.971 0.380 1.00 64.81 246 ARG A N 1
ATOM 1817 C CA . ARG A 1 246 ? 28.865 -5.998 -0.625 1.00 64.81 246 ARG A CA 1
ATOM 1818 C C . ARG A 1 246 ? 29.203 -5.436 -2.010 1.00 64.81 246 ARG A C 1
ATOM 1820 O O . ARG A 1 246 ? 29.860 -6.117 -2.779 1.00 64.81 246 ARG A O 1
ATOM 1827 N N . ARG A 1 247 ? 28.727 -4.229 -2.332 1.00 57.22 247 ARG A N 1
ATOM 1828 C CA . ARG A 1 247 ? 29.019 -3.531 -3.595 1.00 57.22 247 ARG A CA 1
ATOM 1829 C C . ARG A 1 247 ? 30.261 -2.650 -3.535 1.00 57.22 247 ARG A C 1
ATOM 1831 O O . ARG A 1 247 ? 30.735 -2.243 -4.576 1.00 57.22 247 ARG A O 1
ATOM 1838 N N . ALA A 1 248 ? 30.732 -2.291 -2.343 1.00 57.62 248 ALA A N 1
ATOM 1839 C CA . ALA A 1 248 ? 31.980 -1.544 -2.198 1.00 57.62 248 ALA A CA 1
ATOM 1840 C C . ALA A 1 248 ? 33.209 -2.466 -2.292 1.00 57.62 248 ALA A C 1
ATOM 1842 O O . ALA A 1 248 ? 34.323 -1.986 -2.444 1.00 57.62 248 ALA A O 1
ATOM 1843 N N . THR A 1 249 ? 32.996 -3.777 -2.155 1.00 56.53 249 THR A N 1
ATOM 1844 C CA . THR A 1 249 ? 34.031 -4.817 -2.142 1.00 56.53 249 THR A CA 1
ATOM 1845 C C . THR A 1 249 ? 34.036 -5.696 -3.397 1.00 56.53 249 THR A C 1
ATOM 1847 O O . THR A 1 249 ? 34.799 -6.654 -3.437 1.00 56.53 249 THR A O 1
ATOM 1850 N N . ALA A 1 250 ? 33.143 -5.438 -4.355 1.00 49.25 250 ALA A N 1
ATOM 1851 C CA . ALA A 1 250 ? 33.017 -6.145 -5.630 1.00 49.25 250 ALA A CA 1
ATOM 1852 C C . ALA A 1 250 ? 33.280 -5.153 -6.761 1.00 49.25 250 ALA A C 1
ATOM 1854 O O . ALA A 1 250 ? 33.918 -5.561 -7.749 1.00 49.25 250 ALA A O 1
#

Solvent-accessible surface area (backbone atoms only — not comparable to full-atom values): 12600 Å² total; per-residue (Å²): 108,36,67,46,27,49,52,44,15,53,54,36,37,53,50,14,52,52,57,17,44,49,46,61,68,79,53,93,58,63,40,69,42,27,48,10,65,49,38,28,51,51,10,48,54,46,18,54,52,30,35,46,49,12,53,55,30,23,73,66,6,38,44,71,63,11,51,55,28,40,54,50,12,53,48,33,33,51,52,11,46,50,46,23,68,73,56,31,75,80,45,63,74,40,76,64,38,52,29,67,60,59,20,52,55,40,37,44,67,12,52,53,26,46,50,48,29,71,68,42,66,78,82,71,79,81,88,78,72,55,55,68,60,37,52,51,36,20,40,21,25,20,43,55,54,26,35,53,72,66,61,37,48,53,53,48,51,52,52,63,71,68,59,85,76,51,57,52,78,77,58,43,58,41,63,61,47,25,51,55,56,41,70,74,43,94,56,6,61,69,53,45,40,49,53,56,26,51,52,27,47,51,52,22,50,54,38,49,62,66,32,71,88,38,61,73,70,57,27,51,54,35,48,53,51,27,50,49,28,48,48,51,18,51,53,40,44,51,52,38,51,53,59,52,52,60,61,77,76,107

Sequence (250 aa):
MRDVFALCAAVLLVMGIGLGGMFLFDGGGPVDVGVGPLALGAGVVTCLIAGSAAVSFYTAGRVRTATRLAVGALGAVAAGAVVAGVVGSDAVLITGAPRWAVAVTFLLPSAFAFVAWRLVPPRTPQTAWTDDEWFERFRGTLRAKGVHWKIAADYERNLRAELMTTAFDDFGAPGAIAQRLAGDASGASGRYWWRVPAFYLVLAGLWGLLAIDADGFTRFTSAVLGAAFLYLAAVQLKRARKARLRRATA

pLDDT: mean 73.81, std 10.28, range [48.56, 93.06]

Mean predicted aligned error: 11.82 Å

Organism: NCBI:txid44753